Protein AF-A0AAD5SVZ1-F1 (afdb_monomer_lite)

pLDDT: mean 81.26, std 16.92, range [30.92, 97.12]

Structure (mmCIF, N/CA/C/O backbone):
data_AF-A0AAD5SVZ1-F1
#
_entry.id   AF-A0AAD5SVZ1-F1
#
loop_
_atom_site.group_PDB
_atom_site.id
_atom_site.type_symbol
_atom_site.label_atom_id
_atom_site.label_alt_id
_atom_site.label_comp_id
_atom_site.label_asym_id
_atom_site.label_entity_id
_atom_site.label_seq_id
_atom_site.pdbx_PDB_ins_code
_atom_site.Cartn_x
_atom_site.Cartn_y
_atom_site.Cartn_z
_atom_site.occupancy
_atom_site.B_iso_or_equiv
_atom_site.auth_seq_id
_atom_site.auth_comp_id
_atom_site.auth_asym_id
_atom_site.auth_atom_id
_atom_site.pdbx_PDB_model_num
ATOM 1 N N . MET A 1 1 ? 19.307 12.887 -27.306 1.00 48.47 1 MET A N 1
ATOM 2 C CA . MET A 1 1 ? 19.886 11.571 -27.662 1.00 48.47 1 MET A CA 1
ATOM 3 C C . MET A 1 1 ? 18.726 10.611 -27.862 1.00 48.47 1 MET A C 1
ATOM 5 O O . MET A 1 1 ? 17.846 10.603 -27.015 1.00 48.47 1 MET A O 1
ATOM 9 N N . SER A 1 2 ? 18.657 9.888 -28.981 1.00 47.78 2 SER A N 1
ATOM 10 C CA . SER A 1 2 ? 17.580 8.922 -29.248 1.00 47.78 2 SER A CA 1
ATOM 11 C C . SER A 1 2 ? 17.839 7.604 -28.516 1.00 47.78 2 SER A C 1
ATOM 13 O O . SER A 1 2 ? 18.966 7.110 -28.532 1.00 47.78 2 SER A O 1
ATOM 15 N N . ILE A 1 3 ? 16.802 7.032 -27.904 1.00 58.81 3 ILE A N 1
ATOM 16 C CA . ILE A 1 3 ? 16.859 5.731 -27.224 1.00 58.81 3 ILE A CA 1
ATOM 17 C C . ILE A 1 3 ? 17.228 4.644 -28.253 1.00 58.81 3 ILE A C 1
ATOM 19 O O . ILE A 1 3 ? 16.652 4.642 -29.346 1.00 58.81 3 ILE A O 1
ATOM 23 N N . PRO A 1 4 ? 18.180 3.737 -27.957 1.00 59.59 4 PRO A N 1
ATOM 24 C CA . PRO A 1 4 ? 18.575 2.688 -28.891 1.00 59.59 4 PRO A CA 1
ATOM 25 C C . PRO A 1 4 ? 17.395 1.783 -29.267 1.00 59.59 4 PRO A C 1
ATOM 27 O O . PRO A 1 4 ? 16.607 1.379 -28.409 1.00 59.59 4 PRO A O 1
ATOM 30 N N . ALA A 1 5 ? 17.299 1.416 -30.546 1.00 54.97 5 ALA A N 1
ATOM 31 C CA . ALA A 1 5 ? 16.347 0.404 -30.992 1.00 54.97 5 ALA A CA 1
ATOM 32 C C . ALA A 1 5 ? 16.615 -0.924 -30.257 1.00 54.97 5 ALA A C 1
ATOM 34 O O . ALA A 1 5 ? 17.750 -1.396 -30.223 1.00 54.97 5 ALA A O 1
ATOM 35 N N . GLY A 1 6 ? 15.576 -1.514 -29.656 1.00 62.59 6 GLY A N 1
ATOM 36 C CA . GLY A 1 6 ? 15.693 -2.753 -28.877 1.00 62.59 6 GLY A CA 1
ATOM 37 C C . GLY A 1 6 ? 16.046 -2.571 -27.395 1.00 62.59 6 GLY A C 1
ATOM 38 O O . GLY A 1 6 ? 16.405 -3.551 -26.746 1.00 62.59 6 GLY A O 1
ATOM 39 N N . TYR A 1 7 ? 15.943 -1.356 -26.841 1.00 68.25 7 TYR A N 1
ATOM 40 C CA . TYR A 1 7 ? 16.100 -1.134 -25.401 1.00 68.25 7 TYR A CA 1
ATOM 41 C C . TYR A 1 7 ? 15.064 -1.937 -24.596 1.00 68.25 7 TYR A C 1
ATOM 43 O O . TYR A 1 7 ? 13.854 -1.771 -24.765 1.00 68.25 7 TYR A O 1
ATOM 51 N N . ASP A 1 8 ? 15.548 -2.815 -23.716 1.00 75.50 8 ASP A N 1
ATOM 52 C CA . ASP A 1 8 ? 14.714 -3.602 -22.808 1.00 75.50 8 ASP A CA 1
ATOM 53 C C . ASP A 1 8 ? 14.395 -2.764 -21.564 1.00 75.50 8 ASP A C 1
ATOM 55 O O . ASP A 1 8 ? 15.166 -2.693 -20.599 1.00 75.50 8 ASP A O 1
ATOM 59 N N . TRP A 1 9 ? 13.253 -2.085 -21.616 1.00 74.25 9 TRP A N 1
ATOM 60 C CA . TRP A 1 9 ? 12.729 -1.285 -20.519 1.00 74.25 9 TRP A CA 1
ATOM 61 C C . TRP A 1 9 ? 12.495 -2.132 -19.275 1.00 74.25 9 TRP A C 1
ATOM 63 O O . TRP A 1 9 ? 12.822 -1.695 -18.178 1.00 74.25 9 TRP A O 1
ATOM 73 N N . ALA A 1 10 ? 11.981 -3.352 -19.425 1.00 74.00 10 AL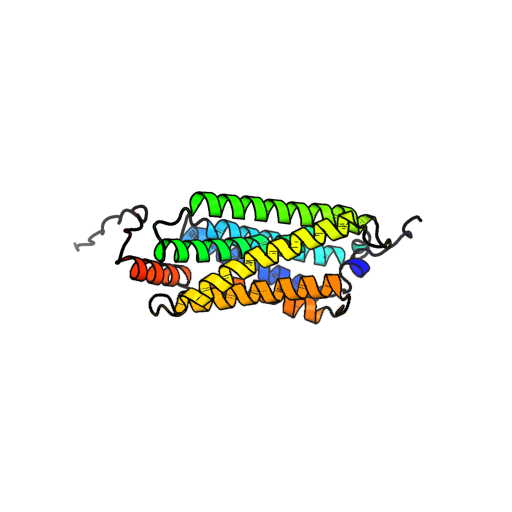A A N 1
ATOM 74 C CA . ALA A 1 10 ? 11.670 -4.217 -18.293 1.00 74.00 10 ALA A CA 1
ATOM 75 C C . ALA A 1 10 ? 12.930 -4.560 -17.488 1.00 74.00 10 ALA A C 1
ATOM 77 O O . ALA A 1 10 ? 12.927 -4.434 -16.263 1.00 74.00 10 ALA A O 1
ATOM 78 N N 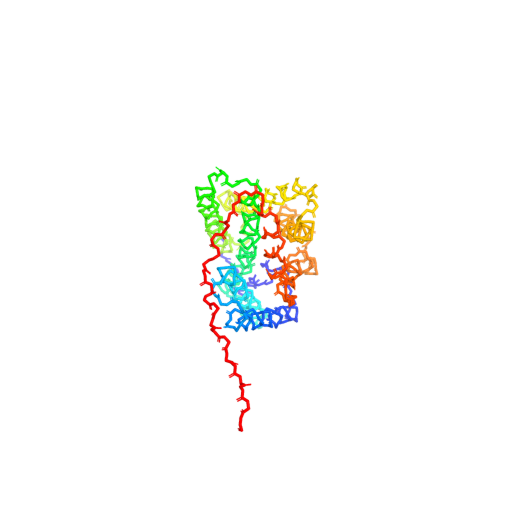. ARG A 1 11 ? 14.033 -4.925 -18.153 1.00 73.81 11 ARG A N 1
ATOM 79 C CA . ARG A 1 11 ? 15.301 -5.220 -17.459 1.00 73.81 11 ARG A CA 1
ATOM 80 C C . ARG A 1 11 ? 15.875 -4.007 -16.741 1.00 73.81 11 ARG A C 1
ATOM 82 O O . ARG A 1 11 ? 16.342 -4.152 -15.616 1.00 73.81 11 ARG A O 1
ATOM 89 N N . ASN A 1 12 ? 15.815 -2.830 -17.358 1.00 72.19 12 ASN A N 1
ATOM 90 C CA . ASN A 1 12 ? 16.358 -1.608 -16.764 1.00 72.19 12 ASN A CA 1
ATOM 91 C C . ASN A 1 12 ? 15.490 -1.067 -15.621 1.00 72.19 12 ASN A C 1
ATOM 93 O O . ASN A 1 12 ? 16.012 -0.637 -14.598 1.00 72.19 12 ASN A O 1
ATOM 97 N N . VAL A 1 13 ? 14.166 -1.116 -15.772 1.00 70.00 13 VAL A N 1
ATOM 98 C CA . VAL A 1 13 ? 13.211 -0.590 -14.788 1.00 70.00 13 VAL A CA 1
ATOM 99 C C . VAL A 1 13 ? 13.057 -1.527 -13.598 1.00 70.00 13 VAL A C 1
ATOM 101 O O . VAL A 1 13 ? 13.049 -1.081 -12.450 1.00 70.00 13 VAL A O 1
ATOM 104 N N . PHE A 1 14 ? 12.925 -2.831 -13.844 1.00 70.00 14 PHE A N 1
ATOM 105 C CA . PHE A 1 14 ? 12.785 -3.783 -12.750 1.00 70.00 14 PHE A CA 1
ATOM 106 C C . PHE A 1 14 ? 14.132 -4.080 -12.097 1.00 70.00 14 PHE A C 1
ATOM 108 O O . PHE A 1 14 ? 14.170 -4.245 -10.881 1.00 70.00 14 PHE A O 1
ATOM 115 N N . GLY A 1 15 ? 15.221 -4.113 -12.869 1.00 59.88 15 GLY A N 1
ATOM 116 C CA . GLY A 1 15 ? 16.555 -4.495 -12.398 1.00 59.88 15 GLY A CA 1
ATOM 117 C C . GLY A 1 15 ? 16.733 -6.006 -12.213 1.00 59.88 15 GLY A C 1
ATOM 118 O O . GLY A 1 15 ? 17.808 -6.450 -11.826 1.00 59.88 15 GLY A O 1
ATOM 119 N N . PHE A 1 16 ? 15.691 -6.803 -12.475 1.00 68.88 16 PHE A N 1
ATOM 120 C CA . PHE A 1 16 ? 15.679 -8.249 -12.272 1.00 68.88 16 PHE A CA 1
ATOM 121 C C . PHE A 1 16 ? 14.602 -8.955 -13.110 1.00 68.88 16 PHE A C 1
ATOM 123 O O . PHE A 1 16 ? 13.628 -8.332 -13.538 1.00 68.88 16 PHE A O 1
ATOM 130 N N . SER A 1 17 ? 14.793 -10.255 -13.370 1.00 69.25 17 SER A N 1
ATOM 131 C CA . SER A 1 17 ? 14.104 -10.990 -14.445 1.00 69.25 17 SER A CA 1
ATOM 132 C C . SER A 1 17 ? 13.356 -12.259 -14.008 1.00 69.25 17 SER A C 1
ATOM 134 O O . SER A 1 17 ? 13.006 -13.072 -14.865 1.00 69.25 17 SER A O 1
ATOM 136 N N . SER A 1 18 ? 13.045 -12.452 -12.716 1.00 79.56 18 SER A N 1
ATOM 137 C CA . SER A 1 18 ? 12.317 -13.655 -12.286 1.00 79.56 18 SER A CA 1
ATOM 138 C C . SER A 1 18 ? 10.846 -13.630 -12.702 1.00 79.56 18 SER A C 1
ATOM 140 O O . SER A 1 18 ? 9.941 -13.127 -12.017 1.00 79.56 18 SER A O 1
ATOM 142 N N . LEU A 1 19 ? 10.607 -14.265 -13.846 1.00 86.31 19 LEU A N 1
ATOM 143 C CA . LEU A 1 19 ? 9.293 -14.697 -14.294 1.00 86.31 19 LEU A CA 1
ATOM 144 C C . LEU A 1 19 ? 8.621 -15.646 -13.274 1.00 86.31 19 LEU A C 1
ATOM 146 O O . LEU A 1 19 ? 7.453 -15.401 -12.960 1.00 86.31 19 LEU A O 1
ATOM 150 N N . PRO A 1 20 ? 9.312 -16.652 -12.682 1.00 88.88 20 PRO A N 1
ATOM 151 C CA . PRO A 1 20 ? 8.699 -17.540 -11.692 1.00 88.88 20 PRO A CA 1
ATOM 152 C C . PRO A 1 20 ? 8.137 -16.807 -10.472 1.00 88.88 20 PRO A C 1
ATOM 154 O O . PRO A 1 20 ? 7.006 -17.070 -10.073 1.00 88.88 20 PRO A O 1
ATOM 157 N N . LEU A 1 21 ? 8.883 -15.853 -9.901 1.00 87.38 21 LEU A N 1
ATOM 158 C CA . LEU A 1 21 ? 8.406 -15.102 -8.736 1.00 87.38 21 LEU A CA 1
ATOM 159 C C . LEU A 1 21 ? 7.181 -14.252 -9.089 1.00 87.38 21 LEU A C 1
ATOM 161 O O . LEU A 1 21 ? 6.201 -14.250 -8.347 1.00 87.38 21 LEU A O 1
ATOM 165 N N . SER A 1 22 ? 7.189 -13.603 -10.257 1.00 88.81 22 SER A N 1
ATOM 166 C CA . SER A 1 22 ? 6.038 -12.825 -10.734 1.00 88.81 22 SER A CA 1
ATOM 167 C C . SER A 1 22 ? 4.782 -13.703 -10.864 1.00 88.81 22 SER A C 1
ATOM 169 O O . SER A 1 22 ? 3.706 -13.307 -10.422 1.00 88.81 22 SER A O 1
ATOM 171 N N . ALA A 1 23 ? 4.923 -14.924 -11.392 1.00 90.62 23 ALA A N 1
ATOM 172 C CA . ALA A 1 23 ? 3.823 -15.881 -11.506 1.00 90.62 23 ALA A CA 1
ATOM 173 C C . ALA A 1 23 ? 3.313 -16.368 -10.137 1.00 90.62 23 ALA A C 1
ATOM 175 O O . ALA A 1 23 ? 2.104 -16.391 -9.910 1.00 90.62 23 ALA A O 1
ATOM 176 N N . VAL A 1 24 ? 4.214 -16.702 -9.205 1.00 93.06 24 VAL A N 1
ATOM 177 C CA . VAL A 1 24 ? 3.843 -17.129 -7.843 1.00 93.06 24 VAL A CA 1
ATOM 178 C C . VAL A 1 24 ? 3.014 -16.054 -7.145 1.00 93.06 24 VAL A C 1
ATOM 180 O O . VAL A 1 24 ? 1.939 -16.348 -6.622 1.00 93.06 24 VAL A O 1
ATOM 183 N N . PHE A 1 25 ? 3.461 -14.798 -7.174 1.00 93.19 25 PHE A N 1
ATOM 184 C CA . PHE A 1 25 ? 2.724 -13.715 -6.526 1.00 93.19 25 PHE A CA 1
ATOM 185 C C . PHE A 1 25 ? 1.414 -13.364 -7.244 1.00 93.19 25 PHE A C 1
ATOM 187 O O . PHE A 1 25 ? 0.459 -12.988 -6.568 1.00 93.19 25 PHE A O 1
ATOM 194 N N . ALA A 1 26 ? 1.310 -13.562 -8.564 1.00 94.88 26 ALA A N 1
ATOM 195 C CA . ALA A 1 26 ? 0.032 -13.456 -9.274 1.00 94.88 26 ALA A CA 1
ATOM 196 C C . ALA A 1 26 ? -0.979 -14.509 -8.786 1.00 94.88 26 ALA A C 1
ATOM 198 O O . ALA A 1 26 ? -2.118 -14.167 -8.468 1.00 94.88 26 ALA A O 1
ATOM 199 N N . VAL A 1 27 ? -0.556 -15.774 -8.670 1.00 95.88 27 VAL A N 1
ATOM 200 C CA . VAL A 1 27 ? -1.407 -16.863 -8.161 1.00 95.88 27 VAL A CA 1
ATOM 201 C C . VAL A 1 27 ? -1.829 -16.589 -6.721 1.00 95.88 27 VAL A C 1
ATOM 203 O O . VAL A 1 27 ? -3.011 -16.696 -6.403 1.00 95.88 27 VAL A O 1
ATOM 206 N N . LEU A 1 28 ? -0.898 -16.166 -5.861 1.00 95.31 28 LEU A N 1
ATOM 207 C CA . LEU A 1 28 ? -1.234 -15.778 -4.492 1.00 95.31 28 LEU A CA 1
ATOM 208 C C . LEU A 1 28 ? -2.259 -14.636 -4.484 1.00 95.31 28 LEU A C 1
ATOM 210 O O . LEU A 1 28 ? -3.284 -14.759 -3.823 1.00 95.31 28 LEU A O 1
ATOM 214 N N . SER A 1 29 ? -2.056 -13.560 -5.251 1.00 96.12 29 SER A N 1
ATOM 215 C CA . SER A 1 29 ? -3.029 -12.460 -5.332 1.00 96.12 29 SER A CA 1
ATOM 216 C C . SER A 1 29 ? -4.415 -12.927 -5.776 1.00 96.12 29 SER A C 1
ATOM 218 O O . SER A 1 29 ? -5.406 -12.460 -5.219 1.00 96.12 29 SER A O 1
ATOM 220 N N . ALA A 1 30 ? -4.499 -13.866 -6.723 1.00 96.31 30 ALA A N 1
ATOM 221 C CA . ALA A 1 30 ? -5.767 -14.452 -7.146 1.00 96.31 30 ALA A CA 1
ATOM 222 C C . ALA A 1 30 ? -6.443 -15.250 -6.019 1.00 96.31 30 ALA A C 1
ATOM 224 O O . ALA A 1 30 ? -7.636 -15.070 -5.787 1.00 96.31 30 ALA A O 1
ATOM 225 N N . LEU A 1 31 ? -5.692 -16.078 -5.283 1.00 95.38 31 LEU A N 1
ATOM 226 C CA . LEU A 1 31 ? -6.223 -16.846 -4.150 1.00 95.38 31 LEU A CA 1
ATOM 227 C C . LEU A 1 31 ? -6.773 -15.929 -3.050 1.00 95.38 31 LEU A C 1
ATOM 229 O O . LEU A 1 31 ? -7.900 -16.124 -2.599 1.00 95.38 31 LEU A O 1
ATOM 233 N N . PHE A 1 32 ? -6.017 -14.893 -2.674 1.00 94.44 32 PHE A N 1
ATOM 234 C CA . PHE A 1 32 ? -6.482 -13.881 -1.723 1.00 94.44 32 PHE A CA 1
ATOM 235 C C . PHE A 1 32 ? -7.739 -13.169 -2.235 1.00 94.44 32 PHE A C 1
ATOM 237 O O . PHE A 1 32 ? -8.696 -13.006 -1.485 1.00 94.44 32 PHE A O 1
ATOM 244 N N . LEU A 1 33 ? -7.767 -12.765 -3.509 1.00 95.06 33 LEU A N 1
ATOM 245 C CA . LEU A 1 33 ? -8.919 -12.084 -4.099 1.00 95.06 33 LEU A CA 1
ATOM 246 C C . LEU A 1 33 ? -10.183 -12.955 -4.062 1.00 95.06 33 LEU A C 1
ATOM 248 O O . LEU A 1 33 ? -11.244 -12.457 -3.695 1.00 95.06 33 LEU A O 1
ATOM 252 N N . VAL A 1 34 ? -10.074 -14.242 -4.401 1.00 93.81 34 VAL A N 1
ATOM 253 C CA . VAL A 1 34 ? -11.201 -15.187 -4.353 1.00 93.81 34 VAL A CA 1
ATOM 254 C C . VAL A 1 34 ? -11.724 -15.352 -2.927 1.00 93.81 34 VAL A C 1
ATOM 256 O O . VAL A 1 34 ? -12.934 -15.273 -2.721 1.00 93.81 34 VAL A O 1
ATOM 259 N N . ASP A 1 35 ? -10.840 -15.526 -1.942 1.00 90.38 35 ASP A N 1
ATOM 260 C CA . ASP A 1 35 ? -11.249 -15.665 -0.540 1.00 90.38 35 ASP A CA 1
ATOM 261 C C . ASP A 1 35 ? -11.941 -14.397 -0.012 1.00 90.38 35 ASP A C 1
ATOM 263 O O . ASP A 1 35 ? -13.004 -14.460 0.607 1.00 90.38 35 ASP A O 1
ATOM 267 N N . ILE A 1 36 ? -11.400 -13.220 -0.332 1.00 90.25 36 ILE A N 1
ATOM 268 C CA . ILE A 1 36 ? -11.989 -11.931 0.048 1.00 90.25 36 ILE A CA 1
ATOM 269 C C . ILE A 1 36 ? -13.362 -11.753 -0.598 1.00 90.25 36 ILE A C 1
ATOM 271 O O . ILE A 1 36 ? -14.299 -11.328 0.078 1.00 90.25 36 ILE A O 1
ATOM 275 N N . LEU A 1 37 ? -13.504 -12.090 -1.884 1.00 90.44 37 LEU A N 1
ATOM 276 C CA . LEU A 1 37 ? -14.788 -12.044 -2.580 1.00 90.44 37 LEU A CA 1
ATOM 277 C C . LEU A 1 37 ? -15.798 -12.978 -1.912 1.00 90.44 37 LEU A C 1
ATOM 279 O O . LEU A 1 37 ? -16.893 -12.531 -1.568 1.00 90.44 37 LEU A O 1
ATOM 283 N N . TYR A 1 38 ? -15.413 -14.226 -1.643 1.00 87.75 38 TYR A N 1
ATOM 284 C CA . TYR A 1 38 ? -16.244 -15.197 -0.933 1.00 87.75 38 TYR A CA 1
ATOM 285 C C . TYR A 1 38 ? -16.694 -14.666 0.440 1.00 87.75 38 TYR A C 1
ATOM 287 O O . TYR A 1 38 ? -17.892 -14.632 0.738 1.00 87.75 38 TYR A O 1
ATOM 295 N N . ASN A 1 39 ? -15.758 -14.166 1.251 1.00 82.50 39 ASN A N 1
ATOM 296 C CA . ASN A 1 39 ? -16.043 -13.611 2.575 1.00 82.50 39 ASN A CA 1
ATOM 297 C C . ASN A 1 39 ? -16.932 -12.354 2.507 1.00 82.50 39 ASN A C 1
ATOM 299 O O . ASN A 1 39 ? -17.834 -12.195 3.335 1.00 82.50 39 ASN A O 1
ATOM 303 N N . SER A 1 40 ? -16.726 -11.492 1.506 1.00 83.56 40 SER A N 1
ATOM 304 C CA . SER A 1 40 ? -17.515 -10.271 1.299 1.00 83.56 40 SER A CA 1
ATOM 305 C C . SER A 1 40 ? -18.957 -10.546 0.862 1.00 83.56 40 SER A C 1
ATOM 307 O O . SER A 1 40 ? -19.858 -9.803 1.245 1.00 83.56 40 SER A O 1
ATOM 309 N N . LEU A 1 41 ? -19.184 -11.610 0.084 1.00 82.75 41 LEU A N 1
ATOM 310 C CA . LEU A 1 41 ? -20.498 -11.953 -0.461 1.00 82.75 41 LEU A CA 1
ATOM 311 C C . LEU A 1 41 ? -21.338 -12.760 0.530 1.00 82.75 41 LEU A C 1
ATOM 313 O O . LEU A 1 41 ? -22.539 -12.531 0.635 1.00 82.75 41 LEU A O 1
ATOM 317 N N . ILE A 1 42 ? -20.714 -13.697 1.248 1.00 76.25 42 ILE A N 1
ATOM 318 C CA . ILE A 1 42 ? -21.444 -14.705 2.029 1.00 76.25 42 ILE A CA 1
ATOM 319 C C . ILE A 1 42 ? -21.443 -14.392 3.525 1.00 76.25 42 ILE A C 1
ATOM 321 O O . ILE A 1 42 ? -22.462 -14.583 4.182 1.00 76.25 42 ILE A O 1
ATOM 325 N N . ARG A 1 43 ? -20.319 -13.932 4.094 1.00 68.56 43 ARG A N 1
ATOM 326 C CA . ARG A 1 43 ? -20.160 -13.876 5.558 1.00 68.56 43 ARG A CA 1
ATOM 327 C C . ARG A 1 43 ? -20.462 -12.513 6.163 1.00 68.56 43 ARG A C 1
ATOM 329 O O . ARG A 1 43 ? -21.124 -12.446 7.191 1.00 68.56 43 ARG A O 1
ATOM 336 N N . VAL A 1 44 ? -19.954 -11.431 5.571 1.00 67.19 44 VAL A N 1
ATOM 337 C CA . VAL A 1 44 ? -20.106 -10.080 6.143 1.00 67.19 44 VAL A CA 1
ATOM 338 C C . VAL A 1 44 ? -20.375 -9.056 5.033 1.00 67.19 44 VAL A C 1
ATOM 340 O O . VAL A 1 44 ? -19.502 -8.239 4.713 1.00 67.19 44 VAL A O 1
ATOM 343 N N . PRO A 1 45 ? -21.573 -9.088 4.421 1.00 58.31 45 PRO A N 1
ATOM 344 C CA . PRO A 1 45 ? -21.909 -8.172 3.343 1.00 58.31 45 PRO A CA 1
ATOM 345 C C . PRO A 1 45 ? -21.877 -6.711 3.820 1.00 58.31 45 PRO A C 1
ATOM 347 O O . PRO A 1 45 ? -22.286 -6.391 4.935 1.00 58.31 45 PRO A O 1
ATOM 350 N N . LYS A 1 46 ? -21.427 -5.812 2.931 1.00 60.16 46 LYS A N 1
ATOM 351 C CA . LYS A 1 46 ? -21.486 -4.334 3.045 1.00 60.16 46 LYS A CA 1
ATOM 352 C C . LYS A 1 46 ? -20.428 -3.622 3.902 1.00 60.16 46 LYS A C 1
ATOM 354 O O . LYS A 1 46 ? -20.615 -2.446 4.219 1.00 60.16 46 LYS A O 1
ATOM 359 N N . ARG A 1 47 ? -19.288 -4.237 4.237 1.00 71.19 47 ARG A N 1
ATOM 360 C CA . ARG A 1 47 ? -18.193 -3.471 4.872 1.00 71.19 47 ARG A CA 1
ATOM 361 C C . ARG A 1 47 ? -17.299 -2.771 3.842 1.00 71.19 47 ARG A C 1
ATOM 363 O O . ARG A 1 47 ? -16.743 -3.447 2.980 1.00 71.19 47 ARG A O 1
ATOM 370 N N . PRO A 1 48 ? -17.065 -1.448 3.970 1.00 80.31 48 PRO A N 1
ATOM 371 C CA . PRO A 1 48 ? -16.243 -0.691 3.021 1.00 80.31 48 PRO A CA 1
ATOM 372 C C . PRO A 1 48 ? -14.776 -1.145 3.000 1.00 80.31 48 PRO A C 1
ATOM 374 O O . PRO A 1 48 ? -14.092 -0.938 2.003 1.00 80.31 48 PRO A O 1
ATOM 377 N N . ILE A 1 49 ? -14.304 -1.803 4.065 1.00 85.56 49 ILE A N 1
ATOM 378 C CA . ILE A 1 49 ? -12.955 -2.377 4.142 1.00 85.56 49 ILE A CA 1
ATOM 379 C C . ILE A 1 49 ? -12.742 -3.431 3.044 1.00 85.56 49 ILE A C 1
ATOM 381 O O . ILE A 1 49 ? -11.687 -3.438 2.412 1.00 85.56 49 ILE A O 1
ATOM 385 N N . TYR A 1 50 ? -13.749 -4.260 2.740 1.00 87.31 50 TYR A N 1
ATOM 386 C CA . TYR A 1 50 ? -13.629 -5.267 1.682 1.00 87.31 50 TYR A CA 1
ATOM 387 C C . TYR A 1 50 ? -13.432 -4.647 0.301 1.00 87.31 50 TYR A C 1
ATOM 389 O O . TYR A 1 50 ? -12.682 -5.201 -0.492 1.00 87.31 50 TYR A O 1
ATOM 397 N N . ASN A 1 51 ? -14.002 -3.470 0.023 1.00 91.06 51 ASN A N 1
ATOM 398 C CA . ASN A 1 51 ? -13.787 -2.791 -1.259 1.00 91.06 51 ASN A CA 1
ATOM 399 C C . ASN A 1 51 ? -12.307 -2.436 -1.462 1.00 91.06 51 ASN A C 1
ATOM 401 O O . ASN A 1 51 ? -11.774 -2.596 -2.558 1.00 91.06 51 ASN A O 1
ATOM 405 N N . TRP A 1 52 ? -11.623 -2.003 -0.399 1.00 93.88 52 TRP A N 1
ATOM 406 C CA . TRP A 1 52 ? -10.186 -1.738 -0.448 1.00 93.88 52 TRP A CA 1
ATOM 407 C C . TRP A 1 52 ? -9.370 -3.029 -0.566 1.00 93.88 52 TRP A C 1
ATOM 409 O O . TRP A 1 52 ? -8.445 -3.084 -1.369 1.00 93.88 52 TRP A O 1
ATOM 419 N N . LEU A 1 53 ? -9.728 -4.086 0.165 1.00 93.62 53 LEU A N 1
ATOM 420 C CA . LEU A 1 53 ? -9.048 -5.385 0.071 1.00 93.62 53 LEU A CA 1
ATOM 421 C C . LEU A 1 53 ? -9.196 -6.021 -1.326 1.00 93.62 53 LEU A C 1
ATOM 423 O O . LEU A 1 53 ? -8.222 -6.525 -1.883 1.00 93.62 53 LEU A O 1
ATOM 427 N N . ILE A 1 54 ? -10.384 -5.927 -1.932 1.00 94.50 54 ILE A N 1
ATOM 428 C CA . ILE A 1 54 ? -10.637 -6.318 -3.327 1.00 94.50 54 ILE A CA 1
ATOM 429 C C . ILE A 1 54 ? -9.792 -5.456 -4.266 1.00 94.50 54 ILE A C 1
ATOM 431 O O . ILE A 1 54 ? -9.123 -5.986 -5.151 1.00 94.50 54 ILE A O 1
ATOM 435 N N . GLY A 1 55 ? -9.768 -4.137 -4.046 1.00 95.25 55 GLY A N 1
ATOM 436 C CA . GLY A 1 55 ? -8.927 -3.213 -4.804 1.00 95.25 55 GLY A CA 1
ATOM 437 C C . GLY A 1 55 ? -7.446 -3.598 -4.765 1.00 95.25 55 GLY A C 1
ATOM 438 O O . GLY A 1 55 ? -6.799 -3.628 -5.809 1.00 95.25 55 GLY A O 1
ATOM 439 N N . TRP A 1 56 ? -6.919 -3.965 -3.592 1.00 96.50 56 TRP A N 1
ATOM 440 C CA . TRP A 1 56 ? -5.558 -4.496 -3.459 1.00 96.50 56 TRP A CA 1
ATOM 441 C C . TRP A 1 56 ? -5.369 -5.760 -4.302 1.00 96.50 56 TRP A C 1
ATOM 443 O O . TRP A 1 56 ? -4.429 -5.828 -5.094 1.00 96.50 56 TRP A O 1
ATOM 453 N N . GLY A 1 57 ? -6.282 -6.731 -4.175 1.00 96.31 57 GLY A N 1
ATOM 454 C CA . GLY A 1 57 ? -6.206 -8.006 -4.889 1.00 96.31 57 GLY A CA 1
ATOM 455 C C . GLY A 1 57 ? -6.189 -7.826 -6.407 1.00 96.31 57 GLY A C 1
ATOM 456 O O . GLY A 1 57 ? -5.337 -8.401 -7.083 1.00 96.31 57 GLY A O 1
ATOM 457 N N . VAL A 1 58 ? -7.062 -6.965 -6.938 1.00 97.00 58 VAL A N 1
ATOM 458 C CA . VAL A 1 58 ? -7.125 -6.647 -8.373 1.00 97.00 58 VAL A CA 1
ATOM 459 C C . VAL A 1 58 ? -5.849 -5.950 -8.843 1.00 97.00 58 VAL A C 1
ATOM 461 O O . VAL A 1 58 ? -5.239 -6.393 -9.814 1.00 97.00 58 VAL A O 1
ATOM 464 N N . LEU A 1 59 ? -5.409 -4.889 -8.156 1.00 96.88 59 LEU A N 1
ATOM 465 C CA . LEU A 1 59 ? -4.213 -4.136 -8.552 1.00 96.88 59 LEU A CA 1
ATOM 466 C C . LEU A 1 59 ? -2.955 -5.011 -8.528 1.00 96.88 59 LEU A C 1
ATOM 468 O O . LEU A 1 59 ? -2.119 -4.911 -9.425 1.00 96.88 59 LEU A O 1
ATOM 472 N N . ARG A 1 60 ? -2.822 -5.888 -7.525 1.00 95.31 60 ARG A N 1
ATOM 473 C CA . ARG A 1 60 ? -1.684 -6.806 -7.403 1.00 95.31 60 ARG A CA 1
ATOM 474 C C . ARG A 1 60 ? -1.717 -7.905 -8.447 1.00 95.31 60 ARG A C 1
ATOM 476 O O . ARG A 1 60 ? -0.692 -8.134 -9.084 1.00 95.31 60 ARG A O 1
ATOM 483 N N . LEU A 1 61 ? -2.874 -8.527 -8.669 1.00 96.94 61 LEU A N 1
ATOM 484 C CA . LEU A 1 61 ? -3.034 -9.536 -9.711 1.00 96.94 61 LEU A CA 1
ATOM 485 C C . LEU A 1 61 ? -2.665 -8.958 -11.081 1.00 96.94 61 LEU A C 1
ATOM 487 O O . LEU A 1 61 ? -1.807 -9.511 -11.764 1.00 96.94 61 LEU A O 1
ATOM 491 N N . VAL A 1 62 ? -3.241 -7.808 -11.443 1.00 97.12 62 VAL A N 1
ATOM 492 C CA . VAL A 1 62 ? -2.933 -7.125 -12.707 1.00 97.12 62 VAL A CA 1
ATOM 493 C C . VAL A 1 62 ? -1.453 -6.751 -12.772 1.00 97.12 62 VAL A C 1
ATOM 495 O O . VAL A 1 62 ? -0.795 -7.059 -13.761 1.00 97.12 62 VAL A O 1
ATOM 498 N N . GLY A 1 63 ? -0.893 -6.157 -11.715 1.00 94.88 63 GLY A N 1
ATOM 499 C CA . GLY A 1 63 ? 0.517 -5.773 -11.671 1.00 94.88 63 GLY A CA 1
ATOM 500 C C . GLY A 1 63 ? 1.477 -6.950 -11.875 1.00 94.88 63 GLY A C 1
ATOM 501 O O . GLY A 1 63 ? 2.415 -6.839 -12.661 1.00 94.88 63 GLY A O 1
ATOM 502 N N . PHE A 1 64 ? 1.243 -8.091 -11.221 1.00 94.81 64 PHE A N 1
ATOM 503 C CA . PHE A 1 64 ? 2.095 -9.275 -11.371 1.00 94.81 64 PHE A CA 1
ATOM 504 C C . PHE A 1 64 ? 1.900 -9.996 -12.706 1.00 94.81 64 PHE A C 1
ATOM 506 O O . PHE A 1 64 ? 2.883 -10.466 -13.279 1.00 94.81 64 PHE A O 1
ATOM 513 N N . VAL A 1 65 ? 0.675 -10.036 -13.239 1.00 95.19 65 VAL A N 1
ATOM 514 C CA . VAL A 1 65 ? 0.408 -10.573 -14.582 1.00 95.19 65 VAL A CA 1
ATOM 515 C C . VAL A 1 65 ? 1.104 -9.722 -15.642 1.00 95.19 65 VAL A C 1
ATOM 517 O O . VAL A 1 65 ? 1.855 -10.257 -16.451 1.00 95.19 65 VAL A O 1
ATOM 520 N N . LEU A 1 66 ? 0.929 -8.397 -15.612 1.00 93.81 66 LEU A N 1
ATOM 521 C CA . LEU A 1 66 ? 1.585 -7.494 -16.561 1.00 93.81 66 LEU A CA 1
ATOM 522 C C . LEU A 1 66 ? 3.110 -7.571 -16.452 1.00 93.81 66 LEU A C 1
ATOM 524 O O . LEU A 1 66 ? 3.801 -7.582 -17.469 1.00 93.81 66 LEU A O 1
ATOM 528 N N . ARG A 1 67 ? 3.639 -7.708 -15.234 1.00 90.06 67 ARG A N 1
ATOM 529 C CA . ARG A 1 67 ? 5.065 -7.943 -15.007 1.00 90.06 67 ARG A CA 1
ATOM 530 C C . ARG A 1 67 ? 5.541 -9.244 -15.644 1.00 90.06 67 ARG A C 1
ATOM 532 O O . ARG A 1 67 ? 6.558 -9.228 -16.329 1.00 90.06 67 ARG A O 1
ATOM 539 N N . ALA A 1 68 ? 4.820 -10.348 -15.456 1.00 90.50 68 ALA A N 1
ATOM 540 C CA . ALA A 1 68 ? 5.155 -11.616 -16.097 1.00 90.50 68 ALA A CA 1
ATOM 541 C C . ALA A 1 68 ? 5.159 -11.479 -17.629 1.00 90.50 68 ALA A C 1
ATOM 543 O O . ALA A 1 68 ? 6.103 -11.921 -18.277 1.00 90.50 68 ALA A O 1
ATOM 544 N N . VAL A 1 69 ? 4.171 -10.777 -18.194 1.00 90.56 69 VAL A N 1
ATOM 545 C CA . VAL A 1 69 ? 4.094 -10.487 -19.635 1.00 90.56 69 VAL A CA 1
ATOM 546 C C . VAL A 1 69 ? 5.289 -9.649 -20.108 1.00 90.56 69 VAL A C 1
ATOM 548 O O . VAL A 1 69 ? 5.915 -9.997 -21.108 1.00 90.56 69 VAL A O 1
ATOM 551 N N . CYS A 1 70 ? 5.671 -8.593 -19.379 1.00 87.50 70 CYS A N 1
ATOM 552 C CA . CYS A 1 70 ? 6.847 -7.774 -19.709 1.00 87.50 70 CYS A CA 1
ATOM 553 C C . CYS A 1 70 ? 8.144 -8.591 -19.750 1.00 87.50 70 CYS A C 1
ATOM 555 O O . CYS A 1 70 ? 9.048 -8.270 -20.513 1.00 87.50 70 CYS A O 1
ATOM 557 N N . LEU A 1 71 ? 8.243 -9.632 -18.921 1.00 85.75 71 LEU A N 1
ATOM 558 C CA . LEU A 1 71 ? 9.419 -10.497 -18.836 1.00 85.75 71 LEU A CA 1
ATOM 559 C C . LEU A 1 71 ? 9.436 -11.606 -19.903 1.00 85.75 71 LEU A C 1
ATOM 561 O O . LEU A 1 71 ? 10.406 -12.360 -19.976 1.00 85.75 71 LEU A O 1
ATOM 565 N N . THR A 1 72 ? 8.399 -11.715 -20.742 1.00 85.69 72 THR A N 1
ATOM 566 C CA . THR A 1 72 ? 8.327 -12.710 -21.823 1.00 85.69 72 THR A CA 1
ATOM 567 C C . THR A 1 72 ? 8.666 -12.119 -23.193 1.00 85.69 72 THR A C 1
ATOM 569 O O . THR A 1 72 ? 8.035 -11.175 -23.669 1.00 85.69 72 THR A O 1
ATOM 572 N N . GLY A 1 73 ? 9.647 -12.724 -23.869 1.00 79.50 73 GLY A N 1
ATOM 573 C CA . GLY A 1 73 ? 10.018 -12.380 -25.243 1.00 79.50 73 GLY A CA 1
ATOM 574 C C . GLY A 1 73 ? 10.524 -10.942 -25.394 1.00 79.50 73 GLY A C 1
ATOM 575 O O . GLY A 1 73 ? 11.329 -10.469 -24.597 1.00 79.50 73 GLY A O 1
ATOM 576 N N . SER A 1 74 ? 10.060 -10.251 -26.437 1.00 80.50 74 SER A N 1
ATOM 577 C CA . SER A 1 74 ? 10.421 -8.860 -26.744 1.00 80.50 74 SER A CA 1
ATOM 578 C C . SER A 1 74 ? 9.482 -7.823 -26.116 1.00 80.50 74 SER A C 1
ATOM 580 O O . SER A 1 74 ? 9.691 -6.624 -26.304 1.00 80.50 74 SER A O 1
ATOM 582 N N . LEU A 1 75 ? 8.459 -8.240 -25.357 1.00 80.56 75 LEU A N 1
ATOM 583 C CA . LEU A 1 75 ? 7.445 -7.333 -24.798 1.00 80.56 75 LEU A CA 1
ATOM 584 C C . LEU A 1 75 ? 8.015 -6.361 -23.757 1.00 80.56 75 LEU A C 1
ATOM 586 O O . LEU A 1 75 ? 7.464 -5.277 -23.573 1.00 80.56 75 LEU A O 1
ATOM 590 N N . GLY A 1 76 ? 9.161 -6.690 -23.156 1.00 75.50 76 GLY A N 1
ATOM 591 C CA . GLY A 1 76 ? 9.922 -5.790 -22.287 1.00 75.50 76 GLY A CA 1
ATOM 592 C C . GLY A 1 76 ? 10.462 -4.540 -22.990 1.00 75.50 76 GLY A C 1
ATOM 593 O O . GLY A 1 76 ? 10.867 -3.601 -22.315 1.00 75.50 76 GLY A O 1
ATOM 594 N N . SER A 1 77 ? 10.423 -4.481 -24.327 1.00 81.69 77 SER A N 1
ATOM 595 C CA . SER A 1 77 ? 10.763 -3.279 -25.106 1.00 81.69 77 SER A CA 1
ATOM 596 C C . SER A 1 77 ? 9.616 -2.262 -25.227 1.00 81.69 77 SER A C 1
ATOM 598 O O . SER A 1 77 ? 9.835 -1.137 -25.673 1.00 81.69 77 SER A O 1
ATOM 600 N N . ASN A 1 78 ? 8.395 -2.615 -24.806 1.00 85.12 78 ASN A N 1
ATOM 601 C CA . ASN A 1 78 ? 7.258 -1.699 -24.806 1.00 85.12 78 ASN A CA 1
ATOM 602 C C . ASN A 1 78 ? 7.270 -0.832 -23.534 1.00 85.12 78 ASN A C 1
ATOM 604 O O . ASN A 1 78 ? 6.870 -1.280 -22.456 1.00 85.12 78 ASN A O 1
ATOM 608 N N . SER A 1 79 ? 7.697 0.426 -23.669 1.00 83.00 79 SER A N 1
ATOM 609 C CA . SER A 1 79 ? 7.785 1.375 -22.553 1.00 83.00 79 SER A CA 1
ATOM 610 C C . SER A 1 79 ? 6.437 1.611 -21.871 1.00 83.00 79 SER A C 1
ATOM 612 O O . SER A 1 79 ? 6.362 1.594 -20.645 1.00 83.00 79 SER A O 1
ATOM 614 N N . THR A 1 80 ? 5.348 1.751 -22.631 1.00 87.69 80 THR A N 1
ATOM 615 C CA . THR A 1 80 ? 3.998 1.945 -22.081 1.00 87.69 80 THR A CA 1
ATOM 616 C C . THR A 1 80 ? 3.567 0.766 -21.214 1.00 87.69 80 THR A C 1
ATOM 618 O O . THR A 1 80 ? 2.996 0.967 -20.139 1.00 87.69 80 THR A O 1
ATOM 621 N N . LEU A 1 81 ? 3.868 -0.465 -21.637 1.00 88.12 81 LEU A N 1
ATOM 622 C CA . LEU A 1 81 ? 3.551 -1.669 -20.870 1.00 88.12 81 LEU A CA 1
ATOM 623 C C . LEU A 1 81 ? 4.339 -1.716 -19.550 1.00 88.12 81 LEU A C 1
ATOM 625 O O . LEU A 1 81 ? 3.766 -2.011 -18.498 1.00 88.12 81 LEU A O 1
ATOM 629 N N . VAL A 1 82 ? 5.628 -1.368 -19.582 1.00 86.31 82 VAL A N 1
ATOM 630 C CA . VAL A 1 82 ? 6.492 -1.332 -18.390 1.00 86.31 82 VAL A CA 1
ATOM 631 C C . VAL A 1 82 ? 6.064 -0.230 -17.417 1.00 86.31 82 VAL A C 1
ATOM 633 O O . VAL A 1 82 ? 5.930 -0.494 -16.221 1.00 86.31 82 VAL A O 1
ATOM 636 N N . ILE A 1 83 ? 5.755 0.972 -17.916 1.00 88.94 83 ILE A N 1
ATOM 637 C CA . ILE A 1 83 ? 5.226 2.087 -17.111 1.00 88.94 83 ILE A CA 1
ATOM 638 C C . ILE A 1 83 ? 3.922 1.679 -16.432 1.00 88.94 83 ILE A C 1
ATOM 640 O O . ILE A 1 83 ? 3.773 1.829 -15.220 1.00 88.94 83 ILE A O 1
ATOM 644 N N . THR A 1 84 ? 2.993 1.109 -17.202 1.00 91.00 84 THR A N 1
ATOM 645 C CA . THR A 1 84 ? 1.694 0.654 -16.694 1.00 91.00 84 THR A CA 1
ATOM 646 C C . THR A 1 84 ? 1.881 -0.391 -15.598 1.00 91.00 84 THR A C 1
ATOM 648 O O . THR A 1 84 ? 1.316 -0.263 -14.511 1.00 91.00 84 THR A O 1
ATOM 651 N N . THR A 1 85 ? 2.739 -1.383 -15.841 1.00 92.00 85 THR A N 1
ATOM 652 C CA . THR A 1 85 ? 3.095 -2.410 -14.854 1.00 92.00 85 THR A CA 1
ATOM 653 C C . THR A 1 85 ? 3.603 -1.781 -13.560 1.00 92.00 85 THR A C 1
ATOM 655 O O . THR A 1 85 ? 3.137 -2.123 -12.471 1.00 92.00 85 THR A O 1
ATOM 658 N N . GLN A 1 86 ? 4.526 -0.824 -13.663 1.00 89.88 86 GLN A N 1
ATOM 659 C CA . GLN A 1 86 ? 5.112 -0.189 -12.494 1.00 89.88 86 GLN A CA 1
ATOM 660 C C . GLN A 1 86 ? 4.117 0.693 -11.737 1.00 89.88 86 GLN A C 1
ATOM 662 O O . GLN A 1 86 ? 4.164 0.730 -10.505 1.00 89.88 86 GLN A O 1
ATOM 667 N N . VAL A 1 87 ? 3.185 1.352 -12.431 1.00 92.50 87 VAL A N 1
ATOM 668 C CA . VAL A 1 87 ? 2.084 2.086 -11.795 1.00 92.50 87 VAL A CA 1
ATOM 669 C C . VAL A 1 87 ? 1.247 1.124 -10.961 1.00 92.50 87 VAL A C 1
ATOM 671 O O . VAL A 1 87 ? 1.124 1.351 -9.758 1.00 92.50 87 VAL A O 1
ATOM 674 N N . PHE A 1 88 ? 0.753 0.021 -11.541 1.00 94.62 88 PHE A N 1
ATOM 675 C CA . PHE A 1 88 ? -0.050 -0.974 -10.814 1.00 94.62 88 PHE A CA 1
ATOM 676 C C . PHE A 1 88 ? 0.688 -1.533 -9.592 1.00 94.62 88 PHE A C 1
ATOM 678 O O . PHE A 1 88 ? 0.119 -1.611 -8.502 1.00 94.62 88 PHE A O 1
ATOM 685 N N . LEU A 1 89 ? 1.977 -1.859 -9.733 1.00 91.12 89 LEU A N 1
ATOM 686 C CA . LEU A 1 89 ? 2.788 -2.353 -8.620 1.00 91.12 89 LEU A CA 1
ATOM 687 C C . LEU A 1 89 ? 3.028 -1.294 -7.530 1.00 91.12 89 LEU A C 1
ATOM 689 O O . LEU A 1 89 ? 3.081 -1.649 -6.346 1.00 91.12 89 LEU A O 1
ATOM 693 N N . SER A 1 90 ? 3.155 -0.019 -7.904 1.00 90.56 90 SER A N 1
ATOM 694 C CA . SER A 1 90 ? 3.422 1.084 -6.972 1.00 90.56 90 SER A CA 1
ATOM 695 C C . SER A 1 90 ? 2.165 1.524 -6.229 1.00 90.56 90 SER A C 1
ATOM 697 O O . SER A 1 90 ? 2.212 1.699 -5.018 1.00 90.56 90 SER A O 1
ATOM 699 N N . ILE A 1 91 ? 1.021 1.642 -6.906 1.00 93.44 91 ILE A N 1
ATOM 700 C CA . ILE A 1 91 ? -0.244 2.033 -6.260 1.00 93.44 91 ILE A CA 1
ATOM 701 C C . ILE A 1 91 ? -0.934 0.849 -5.569 1.00 93.44 91 ILE A C 1
ATOM 703 O O . ILE A 1 91 ? -1.811 1.048 -4.732 1.00 93.44 91 ILE A O 1
ATOM 707 N N . GLY A 1 92 ? -0.526 -0.384 -5.885 1.00 92.19 92 GLY A N 1
ATOM 708 C CA . GLY A 1 92 ? -1.167 -1.610 -5.416 1.00 92.19 92 GLY A CA 1
ATOM 709 C C . GLY A 1 92 ? -1.260 -1.758 -3.898 1.00 92.19 92 GLY A C 1
ATOM 710 O O . GLY A 1 92 ? -2.176 -2.420 -3.437 1.00 92.19 92 GLY A O 1
ATOM 711 N N . TYR A 1 93 ? -0.391 -1.112 -3.109 1.00 92.19 93 TYR A N 1
ATOM 712 C CA . TYR A 1 93 ? -0.431 -1.183 -1.638 1.00 92.19 93 TYR A CA 1
ATOM 713 C C . TYR A 1 93 ? -1.302 -0.106 -0.980 1.00 92.19 93 TYR A C 1
ATOM 715 O O . TYR A 1 93 ? -1.600 -0.199 0.211 1.00 92.19 93 TYR A O 1
ATOM 723 N N . ILE A 1 94 ? -1.706 0.924 -1.728 1.00 95.31 94 ILE A N 1
ATOM 724 C CA . ILE A 1 94 ? -2.501 2.045 -1.212 1.00 95.31 94 ILE A CA 1
ATOM 725 C C . ILE A 1 94 ? -3.818 1.577 -0.581 1.00 95.31 94 ILE A C 1
ATOM 727 O O . ILE A 1 94 ? -4.176 2.107 0.473 1.00 95.31 94 ILE A O 1
ATOM 731 N N . PRO A 1 95 ? -4.528 0.569 -1.125 1.00 96.19 95 PRO A N 1
ATOM 732 C CA . PRO A 1 95 ? -5.706 0.054 -0.448 1.00 96.19 95 PRO A CA 1
ATOM 733 C C . PRO A 1 95 ? -5.395 -0.549 0.933 1.00 96.19 95 PRO A C 1
ATOM 735 O O . PRO A 1 95 ? -6.178 -0.340 1.851 1.00 96.19 95 PRO A O 1
ATOM 738 N N . LEU A 1 96 ? -4.237 -1.192 1.146 1.00 95.69 96 LEU A N 1
ATOM 739 C CA . LEU A 1 96 ? -3.844 -1.674 2.486 1.00 95.69 96 LEU A CA 1
ATOM 740 C C . LEU A 1 96 ? -3.600 -0.524 3.453 1.00 95.69 96 LEU A C 1
ATOM 742 O O . LEU A 1 96 ? -4.032 -0.573 4.601 1.00 95.69 96 LEU A O 1
ATOM 746 N N . LEU A 1 97 ? -2.951 0.540 2.975 1.00 95.81 97 LEU A N 1
ATOM 747 C CA . LEU A 1 97 ? -2.772 1.758 3.756 1.00 95.81 97 LEU A CA 1
ATOM 748 C C . LEU A 1 97 ? -4.131 2.357 4.154 1.00 95.81 97 LEU A C 1
ATOM 750 O O . LEU A 1 97 ? -4.308 2.775 5.297 1.00 95.81 97 LEU A O 1
ATOM 754 N N . LYS A 1 98 ? -5.115 2.351 3.245 1.00 94.94 98 LYS A N 1
ATOM 755 C CA . LYS A 1 98 ? -6.486 2.787 3.546 1.00 94.94 98 LYS A CA 1
ATOM 756 C C . LYS A 1 98 ? -7.154 1.926 4.604 1.00 94.94 98 LYS A C 1
ATOM 758 O O . LYS A 1 98 ? -7.724 2.485 5.537 1.00 94.94 98 LYS A O 1
ATOM 763 N N . VAL A 1 99 ? -7.069 0.604 4.480 1.00 94.06 99 VAL A N 1
ATOM 764 C CA . VAL A 1 99 ? -7.623 -0.323 5.474 1.00 94.06 99 VAL A CA 1
ATOM 765 C C . VAL A 1 99 ? -6.988 -0.090 6.843 1.00 94.06 99 VAL A C 1
ATOM 767 O O . VAL A 1 99 ? -7.704 0.055 7.832 1.00 94.06 99 VAL A O 1
ATOM 770 N N . PHE A 1 100 ? -5.661 0.034 6.895 1.00 95.06 100 PHE A N 1
ATOM 771 C CA . PHE A 1 100 ? -4.930 0.320 8.124 1.00 95.06 100 PHE A CA 1
ATOM 772 C C . PHE A 1 100 ? -5.428 1.606 8.790 1.00 95.06 100 PHE A C 1
ATOM 774 O O . PHE A 1 100 ? -5.856 1.586 9.941 1.00 95.06 100 PHE A O 1
ATOM 781 N N . ILE A 1 101 ? -5.455 2.710 8.042 1.00 94.38 101 ILE A N 1
ATOM 782 C CA . ILE A 1 101 ? -5.926 4.011 8.528 1.00 94.38 101 ILE A CA 1
ATOM 783 C C . ILE A 1 101 ? -7.377 3.933 9.020 1.00 94.38 101 ILE A C 1
ATOM 785 O O . ILE A 1 101 ? -7.689 4.471 10.080 1.00 94.38 101 ILE A O 1
ATOM 789 N N . GLN A 1 102 ? -8.266 3.261 8.282 1.00 92.06 102 GLN A N 1
ATOM 790 C CA . GLN A 1 102 ? -9.667 3.096 8.679 1.00 92.06 102 GLN A CA 1
ATOM 791 C C . GLN A 1 102 ? -9.797 2.331 9.998 1.00 92.06 102 GLN A C 1
ATOM 793 O O . GLN A 1 102 ? -10.533 2.774 10.877 1.00 92.06 102 GLN A O 1
ATOM 798 N N . ASN A 1 103 ? -9.051 1.239 10.176 1.00 90.44 103 ASN A N 1
ATOM 799 C CA . ASN A 1 103 ? -9.054 0.489 11.432 1.00 90.44 103 ASN A CA 1
ATOM 800 C C . ASN A 1 103 ? -8.538 1.336 12.603 1.00 90.44 103 ASN A C 1
ATOM 802 O O . ASN A 1 103 ? -9.130 1.314 13.682 1.00 90.44 103 ASN A O 1
ATOM 806 N N . VAL A 1 104 ? -7.495 2.147 12.385 1.00 91.88 104 VAL A N 1
ATOM 807 C CA . VAL A 1 104 ? -7.010 3.085 13.408 1.00 91.88 104 VAL A CA 1
ATOM 808 C C . VAL A 1 104 ? -8.064 4.140 13.750 1.00 91.88 104 VAL A C 1
ATOM 810 O O . VAL A 1 104 ? -8.271 4.422 14.927 1.00 91.88 104 VAL A O 1
ATOM 813 N N . PHE A 1 105 ? -8.777 4.689 12.762 1.00 91.31 105 PHE A N 1
ATOM 814 C CA . PHE A 1 105 ? -9.870 5.632 13.019 1.00 91.31 105 PHE A CA 1
ATOM 815 C C . PHE A 1 105 ? -11.018 5.010 13.810 1.00 91.31 105 PHE A C 1
ATOM 817 O O . PHE A 1 105 ? -11.594 5.693 14.654 1.00 91.31 105 PHE A O 1
ATOM 824 N N . ILE A 1 106 ? -11.353 3.740 13.568 1.00 87.88 106 ILE A N 1
ATOM 825 C CA . ILE A 1 106 ? -12.395 3.047 14.334 1.00 87.88 106 ILE A CA 1
ATOM 826 C C . ILE A 1 106 ? -12.007 2.985 15.816 1.00 87.88 106 ILE A C 1
ATOM 828 O O . ILE A 1 106 ? -12.808 3.367 16.665 1.00 87.88 106 ILE A O 1
ATOM 832 N N . ILE A 1 107 ? -10.768 2.596 16.130 1.00 86.19 107 ILE A N 1
ATOM 833 C CA . ILE A 1 107 ? -10.278 2.577 17.518 1.00 86.19 107 ILE A CA 1
ATOM 834 C C . ILE A 1 107 ? -10.237 3.987 18.092 1.00 86.19 107 ILE A C 1
ATOM 836 O O . ILE A 1 107 ? -10.729 4.218 19.192 1.00 86.19 107 ILE A O 1
ATOM 840 N N . ALA A 1 108 ? -9.703 4.948 17.336 1.00 88.75 108 ALA A N 1
ATOM 841 C CA . ALA A 1 108 ? -9.611 6.325 17.791 1.00 88.75 108 ALA A CA 1
ATOM 842 C C . ALA A 1 108 ? -10.991 6.881 18.166 1.00 88.75 108 ALA A C 1
ATOM 844 O O . ALA A 1 108 ? -11.121 7.486 19.223 1.00 88.75 108 ALA A O 1
ATOM 845 N N . LYS A 1 109 ? -12.031 6.613 17.363 1.00 88.88 109 LYS A N 1
ATOM 846 C CA . LYS A 1 109 ? -13.419 7.015 17.647 1.00 88.88 109 LYS A CA 1
ATOM 847 C C . LYS A 1 109 ? -13.964 6.428 18.944 1.00 88.88 109 LYS A C 1
ATOM 849 O O . LYS A 1 109 ? -14.727 7.109 19.621 1.00 88.88 109 LYS A O 1
ATOM 854 N N . VAL A 1 110 ? -13.575 5.204 19.298 1.00 85.25 110 VAL A N 1
ATOM 855 C CA . VAL A 1 110 ? -13.951 4.605 20.587 1.00 85.25 110 VAL A CA 1
ATOM 856 C C . VAL A 1 110 ? -13.201 5.267 21.741 1.00 85.25 110 VAL A C 1
ATOM 858 O O . VAL A 1 110 ? -13.808 5.595 22.756 1.00 85.25 110 VAL A O 1
ATOM 861 N N . VAL A 1 111 ? -11.900 5.521 21.580 1.00 85.31 111 VAL A N 1
ATOM 862 C CA . VAL A 1 111 ? -11.057 6.106 22.636 1.00 85.31 111 VAL A CA 1
ATOM 863 C C . VAL A 1 111 ? -11.354 7.601 22.856 1.00 85.31 111 VAL A C 1
ATOM 865 O O . VAL A 1 111 ? -11.341 8.077 23.991 1.00 85.31 111 VAL A O 1
ATOM 868 N N . HIS A 1 112 ? -11.650 8.362 21.798 1.00 86.81 112 HIS A N 1
ATOM 869 C CA . HIS A 1 112 ? -11.917 9.805 21.861 1.00 86.81 112 HIS A CA 1
ATOM 870 C C . HIS A 1 112 ? -13.174 10.206 21.063 1.00 86.81 112 HIS A C 1
ATOM 872 O O . HIS A 1 112 ? -13.081 10.931 20.072 1.00 86.81 112 HIS A O 1
ATOM 878 N N . PRO A 1 113 ? -14.383 9.844 21.518 1.00 85.75 113 PRO A N 1
ATOM 879 C CA . PRO A 1 113 ? -15.618 10.002 20.740 1.00 85.75 113 PRO A CA 1
ATOM 880 C C . PRO A 1 113 ? -15.985 11.448 20.376 1.00 85.75 113 PRO A C 1
ATOM 882 O O . PRO A 1 113 ? -16.739 11.679 19.437 1.00 85.75 113 PRO A O 1
ATOM 885 N N . LYS A 1 114 ? -15.452 12.436 21.104 1.00 88.94 114 LYS A N 1
ATOM 886 C CA . LYS A 1 114 ? -15.734 13.865 20.887 1.00 88.94 114 LYS A CA 1
ATOM 887 C C . LYS A 1 114 ? -14.830 14.527 19.838 1.00 88.94 114 LYS A C 1
ATOM 889 O O . LYS A 1 114 ? -15.017 15.705 19.547 1.00 88.94 114 LYS A O 1
ATOM 894 N N . ALA A 1 115 ? -13.830 13.825 19.304 1.00 87.88 115 ALA A N 1
ATOM 895 C CA . ALA A 1 115 ? -12.905 14.418 18.344 1.00 87.88 115 ALA A CA 1
ATOM 896 C C . ALA A 1 115 ? -13.549 14.586 16.946 1.00 87.88 115 ALA A C 1
ATOM 898 O O . ALA A 1 115 ? -14.376 13.770 16.529 1.00 87.88 115 ALA A O 1
ATOM 899 N N . PRO A 1 116 ? -13.168 15.626 16.181 1.00 90.56 116 PRO A N 1
ATOM 900 C CA . PRO A 1 116 ? -13.757 15.914 14.875 1.00 90.56 116 PRO A CA 1
ATOM 901 C C . PRO A 1 116 ? -13.168 15.011 13.776 1.00 90.56 116 PRO A C 1
ATOM 903 O O . PRO A 1 116 ? -12.404 15.458 12.922 1.00 90.56 116 PRO A O 1
ATOM 906 N N . TYR A 1 117 ? -13.525 13.725 13.769 1.00 89.88 117 TYR A N 1
ATOM 907 C CA . TYR A 1 117 ? -12.969 12.757 12.812 1.00 89.88 117 TYR A CA 1
ATOM 908 C C . TYR A 1 117 ? -13.369 13.005 11.358 1.00 89.88 117 TYR A C 1
ATOM 910 O O . TYR A 1 117 ? -12.573 12.739 10.464 1.00 89.88 117 TYR A O 1
ATOM 918 N N . GLY A 1 118 ? -14.565 13.543 11.103 1.00 90.75 118 GLY A N 1
ATOM 919 C CA . GLY A 1 118 ? -15.060 13.768 9.739 1.00 90.75 118 GLY A CA 1
ATOM 920 C C . GLY A 1 118 ? -14.113 14.620 8.876 1.00 90.75 118 GLY A C 1
ATOM 921 O O . GLY A 1 118 ? -13.708 14.173 7.802 1.00 90.75 118 GLY A O 1
ATOM 922 N N . PRO A 1 119 ? -13.714 15.826 9.325 1.00 93.50 119 PRO A N 1
ATOM 923 C CA . PRO A 1 119 ? -12.726 16.645 8.622 1.00 93.50 119 PRO A CA 1
ATOM 924 C C . PRO A 1 119 ? -11.361 15.965 8.448 1.00 93.50 119 PRO A C 1
ATOM 926 O O . PRO A 1 119 ? -10.773 16.053 7.371 1.00 93.50 119 PRO A O 1
ATOM 929 N N . ILE A 1 120 ? -10.873 15.258 9.473 1.00 92.69 120 ILE A N 1
ATOM 930 C CA . ILE A 1 120 ? -9.561 14.593 9.438 1.00 92.69 120 ILE A CA 1
ATOM 931 C C . ILE A 1 120 ? -9.568 13.451 8.414 1.00 92.69 120 ILE A C 1
ATOM 933 O O . ILE A 1 120 ? -8.659 13.355 7.59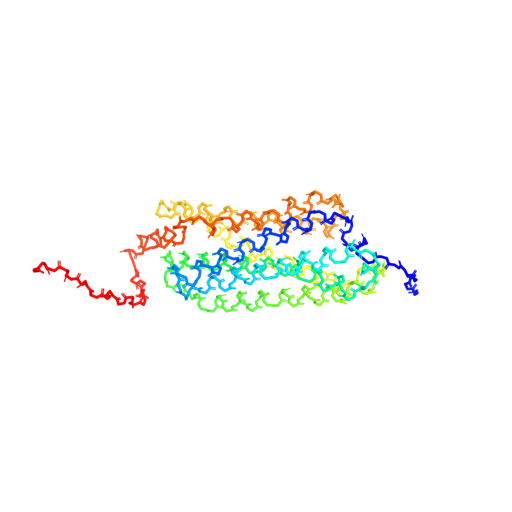3 1.00 92.69 120 ILE A O 1
ATOM 937 N N . GLU A 1 121 ? -10.613 12.622 8.395 1.00 93.31 121 GLU A N 1
ATOM 938 C CA . GLU A 1 121 ? -10.771 11.546 7.410 1.00 93.31 121 GLU A CA 1
ATOM 939 C C . GLU A 1 121 ? -10.833 12.090 5.979 1.00 93.31 121 GLU A C 1
ATOM 941 O O . GLU A 1 121 ? -10.200 11.534 5.078 1.00 93.31 121 GLU A O 1
ATOM 946 N N . ARG A 1 122 ? -11.544 13.205 5.756 1.00 94.00 122 ARG A N 1
ATOM 947 C CA . ARG A 1 122 ? -11.576 13.877 4.446 1.00 94.00 122 ARG A CA 1
ATOM 948 C C . ARG A 1 122 ? -10.190 14.358 4.029 1.00 94.00 122 ARG A C 1
ATOM 950 O O . ARG A 1 122 ? -9.789 14.094 2.899 1.00 94.00 122 ARG A O 1
ATOM 957 N N . LEU A 1 123 ? -9.448 15.002 4.931 1.00 94.81 123 LEU A N 1
ATOM 958 C CA . LEU A 1 123 ? -8.083 15.455 4.659 1.00 94.81 123 LEU A CA 1
ATOM 959 C C . LEU A 1 123 ? -7.165 14.278 4.310 1.00 94.81 123 LEU A C 1
ATOM 961 O O . LEU A 1 123 ? -6.487 14.316 3.288 1.00 94.81 123 LEU A O 1
ATOM 965 N N . VAL A 1 124 ? -7.188 13.202 5.100 1.00 94.56 124 VAL A N 1
ATOM 966 C CA . VAL A 1 124 ? -6.397 11.993 4.827 1.00 94.56 124 VAL A CA 1
ATOM 967 C C . VAL A 1 124 ? -6.782 11.375 3.481 1.00 94.56 124 VAL A C 1
ATOM 969 O O . VAL A 1 124 ? -5.911 10.921 2.734 1.00 94.56 124 VAL A O 1
ATOM 972 N N . ASN A 1 125 ? -8.068 11.390 3.123 1.00 93.94 125 ASN A N 1
ATOM 973 C CA . ASN A 1 125 ? -8.532 10.917 1.824 1.00 93.94 125 ASN A CA 1
ATOM 974 C C . ASN A 1 125 ? -7.995 11.743 0.657 1.00 93.94 125 ASN A C 1
ATOM 976 O O . ASN A 1 125 ? -7.469 11.152 -0.287 1.00 93.94 125 ASN A O 1
ATOM 980 N N . LEU A 1 126 ? -8.059 13.069 0.763 1.00 96.19 126 LEU A N 1
ATOM 981 C CA . LEU A 1 126 ? -7.514 13.989 -0.233 1.00 96.19 126 LEU A CA 1
ATOM 982 C C . LEU A 1 126 ? -5.994 13.855 -0.359 1.00 96.19 126 LEU A C 1
ATOM 984 O O . LEU A 1 126 ? -5.492 13.745 -1.472 1.00 96.19 126 LEU A O 1
ATOM 988 N N . LEU A 1 127 ? -5.269 13.780 0.761 1.00 95.81 127 LEU A N 1
ATOM 989 C CA . LEU A 1 127 ? -3.817 13.584 0.762 1.00 95.81 127 LEU A CA 1
ATOM 990 C C . LEU A 1 127 ? -3.426 12.255 0.116 1.00 95.81 127 LEU A C 1
ATOM 992 O O . LEU A 1 127 ? -2.524 12.219 -0.711 1.00 95.81 127 LEU A O 1
ATOM 996 N N . THR A 1 128 ? -4.136 11.167 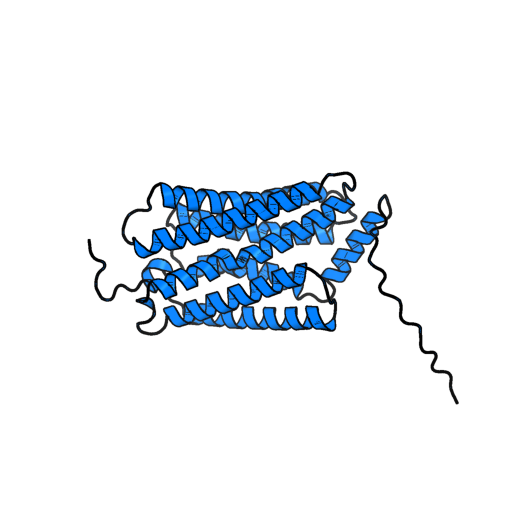0.434 1.00 94.69 128 THR A N 1
ATOM 997 C CA . THR A 1 128 ? -3.859 9.866 -0.197 1.00 94.69 128 THR A CA 1
ATOM 998 C C . THR A 1 128 ? -4.043 9.945 -1.712 1.00 94.69 128 THR A C 1
ATOM 1000 O O . THR A 1 128 ? -3.200 9.447 -2.451 1.00 94.69 128 THR A O 1
ATOM 1003 N N . LEU A 1 129 ? -5.126 10.580 -2.178 1.00 95.81 129 LEU A N 1
ATOM 1004 C CA . LEU A 1 129 ? -5.375 10.767 -3.607 1.00 95.81 129 LEU A CA 1
ATOM 1005 C C . LEU A 1 129 ? -4.276 11.620 -4.254 1.00 95.81 129 LEU A C 1
ATOM 1007 O O . LEU A 1 129 ? -3.752 11.238 -5.295 1.00 95.81 129 LEU A O 1
ATOM 1011 N N . ALA A 1 130 ? -3.890 12.725 -3.615 1.00 96.19 130 ALA A N 1
ATOM 1012 C CA . ALA A 1 130 ? -2.819 13.592 -4.093 1.00 96.19 130 ALA A CA 1
ATOM 1013 C C . ALA A 1 130 ? -1.493 12.828 -4.230 1.00 96.19 130 ALA A C 1
ATOM 1015 O O . ALA A 1 130 ? -0.857 12.901 -5.276 1.00 96.19 130 ALA A O 1
ATOM 1016 N N . PHE A 1 131 ? -1.108 12.021 -3.235 1.00 95.06 131 PHE A N 1
ATOM 1017 C CA . PHE A 1 131 ? 0.117 11.221 -3.311 1.00 95.06 131 PHE A CA 1
ATOM 1018 C C . PHE A 1 131 ? 0.053 10.134 -4.390 1.00 95.06 131 PHE A C 1
ATOM 1020 O O . PHE A 1 131 ? 1.052 9.901 -5.065 1.00 95.06 131 PHE A O 1
ATOM 1027 N N . VAL A 1 132 ? -1.109 9.508 -4.611 1.00 94.00 132 VAL A N 1
ATOM 1028 C CA . VAL A 1 132 ? -1.306 8.570 -5.733 1.00 94.00 132 VAL A CA 1
ATOM 1029 C C . VAL A 1 132 ? -1.103 9.272 -7.073 1.00 94.00 132 VAL A C 1
ATOM 1031 O O . VAL A 1 132 ? -0.389 8.752 -7.928 1.00 94.00 132 VAL A O 1
ATOM 1034 N N . VAL A 1 133 ? -1.679 10.464 -7.247 1.00 95.69 133 VAL A N 1
ATOM 1035 C CA . VAL A 1 133 ? -1.486 11.267 -8.461 1.00 95.69 133 VAL A CA 1
ATOM 1036 C C . VAL A 1 133 ? -0.010 11.626 -8.637 1.00 95.69 133 VAL A C 1
ATOM 1038 O O . VAL A 1 133 ? 0.518 11.435 -9.728 1.00 95.69 133 VAL A O 1
ATOM 1041 N N . CYS A 1 134 ? 0.686 12.043 -7.574 1.00 93.56 134 CYS A N 1
ATOM 1042 C CA . CYS A 1 134 ? 2.123 12.316 -7.629 1.00 93.56 134 CYS A CA 1
ATOM 1043 C C . CYS A 1 134 ? 2.934 11.095 -8.089 1.00 93.56 134 CYS A C 1
ATOM 1045 O O . CYS A 1 134 ? 3.813 11.258 -8.930 1.00 93.56 134 CYS A O 1
ATOM 1047 N N . ILE A 1 135 ? 2.623 9.880 -7.609 1.00 92.25 135 ILE A N 1
ATOM 1048 C CA . ILE A 1 135 ? 3.274 8.640 -8.077 1.00 92.25 135 ILE A CA 1
ATOM 1049 C C . ILE A 1 135 ? 3.016 8.428 -9.566 1.00 92.25 135 ILE A C 1
ATOM 1051 O O . ILE A 1 135 ? 3.954 8.182 -10.317 1.00 92.25 135 ILE A O 1
ATOM 1055 N N . ILE A 1 136 ? 1.757 8.510 -10.001 1.00 92.94 136 ILE A N 1
ATOM 1056 C CA . ILE A 1 136 ? 1.391 8.255 -11.398 1.00 92.94 136 ILE A CA 1
ATOM 1057 C C . ILE A 1 136 ? 2.102 9.249 -12.319 1.00 92.94 136 ILE A C 1
ATOM 1059 O O . ILE A 1 136 ? 2.705 8.832 -13.306 1.00 92.94 136 ILE A O 1
ATOM 1063 N N . VAL A 1 137 ? 2.069 10.542 -11.989 1.00 92.44 137 VAL A N 1
ATOM 1064 C CA . VAL A 1 137 ? 2.726 11.589 -12.783 1.00 92.44 137 VAL A CA 1
ATOM 1065 C C . VAL A 1 137 ? 4.239 11.386 -12.792 1.00 92.44 137 VAL A C 1
ATOM 1067 O O . VAL A 1 137 ? 4.831 11.376 -13.866 1.00 92.44 137 VAL A O 1
ATOM 1070 N N . TYR A 1 138 ? 4.854 11.130 -11.632 1.00 90.75 138 TYR A N 1
ATOM 1071 C CA . TYR A 1 138 ? 6.284 10.835 -11.534 1.00 90.75 138 TYR A CA 1
ATOM 1072 C C . TYR A 1 138 ? 6.696 9.681 -12.456 1.00 90.75 138 TYR A C 1
ATOM 1074 O O . TYR A 1 138 ? 7.617 9.844 -13.248 1.00 90.75 138 TYR A O 1
ATOM 1082 N N . LEU A 1 139 ? 6.008 8.535 -12.400 1.00 88.88 139 LEU A N 1
ATOM 1083 C CA . LEU A 1 139 ? 6.371 7.371 -13.217 1.00 88.88 139 LEU A CA 1
ATOM 1084 C C . LEU A 1 139 ? 6.171 7.644 -14.717 1.00 88.88 139 LEU A C 1
ATOM 1086 O O . LEU A 1 139 ? 6.980 7.200 -15.526 1.00 88.88 139 LEU A O 1
ATOM 1090 N N . ASN A 1 140 ? 5.131 8.395 -15.097 1.00 87.69 140 ASN A N 1
ATOM 1091 C CA . ASN A 1 140 ? 4.898 8.759 -16.498 1.00 87.69 140 ASN A CA 1
ATOM 1092 C C . ASN A 1 140 ? 5.917 9.769 -17.043 1.00 87.69 140 ASN A C 1
ATOM 1094 O O . ASN A 1 140 ? 6.141 9.774 -18.246 1.00 87.69 140 ASN A O 1
ATOM 1098 N N . MET A 1 141 ? 6.524 10.603 -16.194 1.00 86.25 141 MET A N 1
ATOM 1099 C CA . MET A 1 141 ? 7.591 11.526 -16.603 1.00 86.25 141 MET A CA 1
ATOM 1100 C C . MET A 1 141 ? 8.958 10.837 -16.615 1.00 86.25 141 MET A C 1
ATOM 1102 O O . MET A 1 141 ? 9.668 10.874 -17.610 1.00 86.25 141 MET A O 1
ATOM 1106 N N . TYR A 1 142 ? 9.296 10.144 -15.529 1.00 82.19 142 TYR A N 1
ATOM 1107 C CA . TYR A 1 142 ? 10.628 9.587 -15.316 1.00 82.19 142 TYR A CA 1
ATOM 1108 C C . TYR A 1 142 ? 10.982 8.465 -16.294 1.00 82.19 142 TYR A C 1
ATOM 1110 O O . TYR A 1 142 ? 12.104 8.399 -16.788 1.00 82.19 142 TYR A O 1
ATOM 1118 N N . PHE A 1 143 ? 10.046 7.550 -16.568 1.00 77.25 143 PHE A N 1
ATOM 1119 C CA . PHE A 1 143 ? 10.381 6.379 -17.371 1.00 77.25 143 PHE A CA 1
ATOM 1120 C C . PHE A 1 143 ? 10.664 6.713 -18.834 1.00 77.25 143 PHE A C 1
ATOM 1122 O O . PHE A 1 143 ? 11.720 6.302 -19.290 1.00 77.25 143 PHE A O 1
ATOM 1129 N N . PRO A 1 144 ? 9.831 7.458 -19.582 1.00 77.69 144 PRO A N 1
ATOM 1130 C CA . PRO A 1 144 ? 10.145 7.790 -20.974 1.00 77.69 144 PRO A CA 1
ATOM 1131 C C . PRO A 1 144 ? 11.502 8.480 -21.173 1.00 77.69 144 PRO A C 1
ATOM 1133 O O . PRO A 1 144 ? 12.104 8.314 -22.232 1.00 77.69 144 PRO A O 1
ATOM 1136 N N . ASP A 1 145 ? 11.989 9.195 -20.156 1.00 71.12 145 ASP A N 1
ATOM 1137 C CA . ASP A 1 145 ? 13.226 9.972 -20.211 1.00 71.12 145 ASP A CA 1
ATOM 1138 C C . ASP A 1 145 ? 14.487 9.186 -19.815 1.00 71.12 145 ASP A C 1
ATOM 1140 O O . ASP A 1 145 ? 15.592 9.727 -19.910 1.00 71.12 145 ASP A O 1
ATOM 1144 N N . LEU A 1 146 ? 14.389 7.905 -19.433 1.00 69.12 146 LEU A N 1
ATOM 1145 C CA . LEU A 1 146 ? 15.584 7.085 -19.196 1.00 69.12 146 LEU A CA 1
ATOM 1146 C C . LEU A 1 146 ? 16.460 6.988 -20.463 1.00 69.12 146 LEU A C 1
ATOM 1148 O O . LEU A 1 146 ? 15.941 6.819 -21.570 1.00 69.12 146 LEU A O 1
ATOM 1152 N N . PRO A 1 147 ? 17.801 7.025 -20.326 1.00 67.56 147 PRO A N 1
ATOM 1153 C CA . PRO A 1 147 ? 18.585 6.973 -19.085 1.00 67.56 147 PRO A CA 1
ATOM 1154 C C . PRO A 1 147 ? 18.969 8.352 -18.511 1.00 67.56 147 PRO A C 1
ATOM 1156 O O . PRO A 1 147 ? 19.953 8.446 -17.776 1.00 67.56 147 PRO A O 1
ATOM 1159 N N . ASN A 1 148 ? 18.268 9.433 -18.863 1.00 74.81 148 ASN A N 1
ATOM 1160 C CA . ASN A 1 148 ? 18.622 10.762 -18.368 1.00 74.81 148 ASN A CA 1
ATOM 1161 C C . ASN A 1 148 ? 18.486 10.844 -16.835 1.00 74.81 148 ASN A C 1
ATOM 1163 O O . ASN A 1 148 ? 17.672 10.130 -16.238 1.00 74.81 148 ASN A O 1
ATOM 1167 N N . PRO A 1 149 ? 19.296 11.692 -16.174 1.00 78.94 149 PRO A N 1
ATOM 1168 C CA . PRO A 1 149 ? 19.165 11.914 -14.742 1.00 78.94 149 PRO A CA 1
ATOM 1169 C C . PRO A 1 149 ? 17.776 12.465 -14.407 1.00 78.94 149 PRO A C 1
ATOM 1171 O O . PRO A 1 149 ? 17.226 13.272 -15.156 1.00 78.94 149 PRO A O 1
ATOM 1174 N N . ILE A 1 150 ? 17.251 12.044 -13.254 1.00 81.69 150 ILE A N 1
ATOM 1175 C CA . ILE A 1 150 ? 15.955 12.494 -12.738 1.00 81.69 150 ILE A CA 1
ATOM 1176 C C . ILE A 1 150 ? 15.917 14.024 -12.657 1.00 81.69 150 ILE A C 1
ATOM 1178 O O . ILE A 1 150 ? 16.842 14.653 -12.131 1.00 81.69 150 ILE A O 1
ATOM 1182 N N . THR A 1 151 ? 14.854 14.633 -13.176 1.00 87.44 151 THR A N 1
ATOM 1183 C CA . THR A 1 151 ? 14.694 16.090 -13.099 1.00 87.44 151 THR A CA 1
ATOM 1184 C C . THR A 1 151 ? 14.323 16.525 -11.678 1.00 87.44 151 THR A C 1
ATOM 1186 O O . THR A 1 151 ? 13.801 15.747 -10.875 1.00 87.44 151 THR A O 1
ATOM 1189 N N . SER A 1 152 ? 14.551 17.799 -11.339 1.00 88.00 152 SER A N 1
ATOM 1190 C CA . SER A 1 152 ? 14.170 18.344 -10.025 1.00 88.00 152 SER A CA 1
ATOM 1191 C C . SER A 1 152 ? 12.664 18.222 -9.759 1.00 88.00 152 SER A C 1
ATOM 1193 O O . SER A 1 152 ? 12.246 17.973 -8.626 1.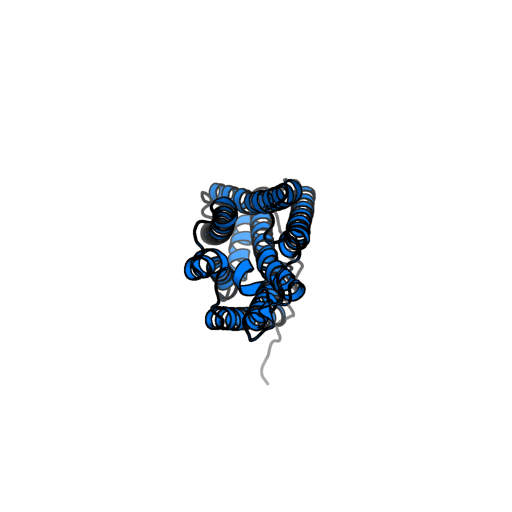00 88.00 152 SER A O 1
ATOM 1195 N N . THR A 1 153 ? 11.843 18.344 -10.805 1.00 88.94 153 THR A N 1
ATOM 1196 C CA . THR A 1 153 ? 10.390 18.162 -10.744 1.00 88.94 153 THR A CA 1
ATOM 1197 C C . THR A 1 153 ? 10.017 16.711 -10.448 1.00 88.94 153 THR A C 1
ATOM 1199 O O . THR A 1 153 ? 9.253 16.465 -9.515 1.00 88.94 153 THR A O 1
ATOM 1202 N N . GLU A 1 154 ? 10.583 15.745 -11.176 1.00 87.94 154 GLU A N 1
ATOM 1203 C CA . GLU A 1 154 ? 10.365 14.313 -10.922 1.00 87.94 154 GLU A CA 1
ATOM 1204 C C . GLU A 1 154 ? 10.798 13.912 -9.512 1.00 87.94 154 GLU A C 1
ATOM 1206 O O . GLU A 1 154 ? 10.062 13.214 -8.813 1.00 87.94 154 GLU A O 1
ATOM 1211 N N . GLN A 1 155 ? 11.962 14.392 -9.069 1.00 87.94 155 GLN A N 1
ATOM 1212 C CA . GLN A 1 155 ? 12.462 14.141 -7.723 1.00 87.94 155 GLN A CA 1
ATOM 1213 C C . GLN A 1 155 ? 11.510 14.703 -6.664 1.00 87.94 155 GLN A C 1
ATOM 1215 O O . GLN A 1 155 ? 11.180 14.008 -5.707 1.00 87.94 155 GLN A O 1
ATOM 1220 N N . THR A 1 156 ? 11.017 15.928 -6.853 1.00 90.38 156 THR A N 1
ATOM 1221 C CA . THR A 1 156 ? 10.069 16.555 -5.922 1.00 90.38 156 THR A CA 1
ATOM 1222 C C . THR A 1 156 ? 8.756 15.774 -5.844 1.00 90.38 156 THR A C 1
ATOM 1224 O O . THR A 1 156 ? 8.255 15.532 -4.747 1.00 90.38 156 THR A O 1
ATOM 1227 N N . LEU A 1 157 ? 8.206 15.337 -6.983 1.00 91.56 157 LEU A N 1
ATOM 1228 C CA . LEU A 1 157 ? 6.975 14.538 -7.027 1.00 91.56 157 LEU A CA 1
ATOM 1229 C C . LEU A 1 157 ? 7.144 13.189 -6.326 1.00 91.56 157 LEU A C 1
ATOM 1231 O O . LEU A 1 157 ? 6.291 12.794 -5.525 1.00 91.56 157 LEU A O 1
ATOM 1235 N N . ARG A 1 158 ? 8.257 12.503 -6.605 1.00 90.00 158 ARG A N 1
ATOM 1236 C CA . ARG A 1 158 ? 8.632 11.245 -5.961 1.00 90.00 158 ARG A CA 1
ATOM 1237 C C . ARG A 1 158 ? 8.723 11.435 -4.449 1.00 90.00 158 ARG A C 1
ATOM 1239 O O . ARG A 1 158 ? 8.044 10.739 -3.697 1.00 90.00 158 ARG A O 1
ATOM 1246 N N . ASP A 1 159 ? 9.524 12.394 -4.007 1.00 89.75 159 ASP A N 1
ATOM 1247 C CA . ASP A 1 159 ? 9.813 12.612 -2.595 1.00 89.75 159 ASP A CA 1
ATOM 1248 C C . ASP A 1 159 ? 8.537 13.025 -1.839 1.00 89.75 159 ASP A C 1
ATOM 1250 O O . ASP A 1 159 ? 8.221 12.432 -0.806 1.00 89.75 159 ASP A O 1
ATOM 1254 N N . ALA A 1 160 ? 7.730 13.938 -2.392 1.00 92.00 160 ALA A N 1
ATOM 1255 C CA . ALA A 1 160 ? 6.439 14.316 -1.815 1.00 92.00 160 ALA A CA 1
ATOM 1256 C C . ALA A 1 160 ? 5.500 13.110 -1.650 1.00 92.00 160 ALA A C 1
ATOM 1258 O O . ALA A 1 160 ? 4.866 12.958 -0.603 1.00 92.00 160 ALA A O 1
ATOM 1259 N N . ALA A 1 161 ? 5.430 12.228 -2.652 1.00 92.00 161 ALA A N 1
ATOM 1260 C CA . ALA A 1 161 ? 4.594 11.039 -2.585 1.00 92.00 161 ALA A CA 1
ATOM 1261 C C . ALA A 1 161 ? 5.073 10.038 -1.526 1.00 92.00 161 ALA A C 1
ATOM 1263 O O . ALA A 1 161 ? 4.291 9.633 -0.666 1.00 92.00 161 ALA A O 1
ATOM 1264 N N . TYR A 1 162 ? 6.345 9.630 -1.564 1.00 90.12 162 TYR A N 1
ATOM 1265 C CA . TYR A 1 162 ? 6.837 8.582 -0.667 1.00 90.12 162 TYR A CA 1
ATOM 1266 C C . TYR A 1 162 ? 6.921 9.057 0.786 1.00 90.12 162 TYR A C 1
ATOM 1268 O O . TYR A 1 162 ? 6.514 8.316 1.684 1.00 90.12 162 TYR A O 1
ATOM 1276 N N . TRP A 1 163 ? 7.363 10.291 1.046 1.00 92.56 163 TRP A N 1
ATOM 1277 C CA . TRP A 1 163 ? 7.358 10.845 2.405 1.00 92.56 163 TRP A CA 1
ATOM 1278 C C . TRP A 1 163 ? 5.939 11.096 2.915 1.00 92.56 163 TRP A C 1
ATOM 1280 O O . TRP A 1 163 ? 5.637 10.781 4.067 1.00 92.56 163 TRP A O 1
ATOM 1290 N N . GLY A 1 164 ? 5.040 11.570 2.051 1.00 92.44 164 GLY A N 1
ATOM 1291 C CA . GLY A 1 164 ? 3.626 11.728 2.377 1.00 92.44 164 GLY A CA 1
ATOM 1292 C C . GLY A 1 164 ? 2.959 10.412 2.780 1.00 92.44 164 GLY A C 1
ATOM 1293 O O . GLY A 1 164 ? 2.310 10.324 3.824 1.00 92.44 164 GLY A O 1
ATOM 1294 N N . LEU A 1 165 ? 3.177 9.351 2.002 1.00 93.38 165 LEU A N 1
ATOM 1295 C CA . LEU A 1 165 ? 2.660 8.012 2.301 1.00 93.38 165 LEU A CA 1
ATOM 1296 C C . LEU A 1 165 ? 3.327 7.399 3.538 1.00 93.38 165 LEU A C 1
ATOM 1298 O O . LEU A 1 165 ? 2.657 6.707 4.304 1.00 93.38 165 LEU A O 1
ATOM 1302 N N . THR A 1 166 ? 4.606 7.703 3.780 1.00 93.81 166 THR A N 1
ATOM 1303 C CA . THR A 1 166 ? 5.293 7.338 5.029 1.00 93.81 166 THR A CA 1
ATOM 1304 C C . THR A 1 166 ? 4.604 7.977 6.224 1.00 93.81 166 THR A C 1
ATOM 1306 O O . THR A 1 166 ? 4.296 7.278 7.183 1.00 93.81 166 THR A O 1
ATOM 1309 N N . ALA A 1 167 ? 4.299 9.276 6.168 1.00 94.31 167 ALA A N 1
ATOM 1310 C CA . ALA A 1 167 ? 3.596 9.967 7.245 1.00 94.31 167 ALA A CA 1
ATOM 1311 C C . ALA A 1 167 ? 2.202 9.364 7.492 1.00 94.31 167 ALA A C 1
ATOM 1313 O O . ALA A 1 167 ? 1.815 9.154 8.643 1.00 94.31 167 ALA A O 1
ATOM 1314 N N . LEU A 1 168 ? 1.480 9.009 6.422 1.00 95.19 168 LEU A N 1
ATOM 1315 C CA . LEU A 1 168 ? 0.173 8.353 6.511 1.00 95.19 168 LEU A CA 1
ATOM 1316 C C . LEU A 1 168 ? 0.225 6.938 7.110 1.00 95.19 168 LEU A C 1
ATOM 1318 O O . LEU A 1 168 ? -0.783 6.490 7.646 1.00 95.19 168 LEU A O 1
ATOM 1322 N N . ALA A 1 169 ? 1.362 6.242 7.058 1.00 94.81 169 ALA A N 1
ATOM 1323 C CA . ALA A 1 169 ? 1.557 4.964 7.748 1.00 94.81 169 ALA A CA 1
ATOM 1324 C C . ALA A 1 169 ? 2.115 5.149 9.173 1.00 94.81 169 ALA A C 1
ATOM 1326 O O . ALA A 1 169 ? 1.674 4.494 10.118 1.00 94.81 169 ALA A O 1
ATOM 1327 N N . ALA A 1 170 ? 3.064 6.066 9.354 1.00 96.06 170 ALA A N 1
ATOM 1328 C CA . ALA A 1 170 ? 3.777 6.272 10.608 1.00 96.06 170 ALA A CA 1
ATOM 1329 C C . ALA A 1 170 ? 2.890 6.905 11.682 1.00 96.06 170 ALA A C 1
ATOM 1331 O O . ALA A 1 170 ? 2.865 6.416 12.809 1.00 96.06 170 ALA A O 1
ATOM 1332 N N . LEU A 1 171 ? 2.129 7.954 11.349 1.00 95.38 171 LEU A N 1
ATOM 1333 C CA . LEU A 1 171 ? 1.306 8.663 12.335 1.00 95.38 171 LEU A CA 1
ATOM 1334 C C . LEU A 1 171 ? 0.231 7.758 12.967 1.00 95.38 171 LEU A C 1
ATOM 1336 O O . LEU A 1 171 ? 0.155 7.729 14.198 1.00 95.38 171 LEU A O 1
ATOM 1340 N N . PRO A 1 172 ? -0.549 6.962 12.203 1.00 94.31 172 PRO A N 1
ATOM 1341 C CA . PRO A 1 172 ? -1.482 6.013 12.806 1.00 94.31 172 PRO A CA 1
ATOM 1342 C C . PRO A 1 172 ? -0.769 4.909 13.599 1.00 94.31 172 PRO A C 1
ATOM 1344 O O . PRO A 1 172 ? -1.247 4.531 14.663 1.00 94.31 172 PRO A O 1
ATOM 1347 N N . THR A 1 173 ? 0.399 4.435 13.146 1.00 94.62 173 THR A N 1
ATOM 1348 C CA . THR A 1 173 ? 1.191 3.431 13.885 1.00 94.62 173 THR A CA 1
ATOM 1349 C C . THR A 1 173 ? 1.643 3.964 15.247 1.00 94.62 173 THR A C 1
ATOM 1351 O O . THR A 1 173 ? 1.470 3.296 16.264 1.00 94.62 173 THR A O 1
ATOM 1354 N N . LEU A 1 174 ? 2.161 5.196 15.291 1.00 93.81 174 LEU A N 1
ATOM 1355 C CA . LEU A 1 174 ? 2.555 5.866 16.532 1.00 93.81 174 LEU A CA 1
ATOM 1356 C C . LEU A 1 174 ? 1.358 6.112 17.455 1.00 93.81 174 LEU A C 1
ATOM 1358 O O . LEU A 1 174 ? 1.488 5.988 18.672 1.00 93.81 174 LEU A O 1
ATOM 1362 N N . TYR A 1 175 ? 0.193 6.446 16.894 1.00 92.19 175 TYR A N 1
ATOM 1363 C CA . TYR A 1 175 ? -1.036 6.579 17.671 1.00 92.19 175 TYR A CA 1
ATOM 1364 C C . TYR A 1 175 ? -1.418 5.251 18.335 1.00 92.19 175 TYR A C 1
ATOM 1366 O O . TYR A 1 175 ? -1.593 5.208 19.549 1.00 92.19 175 TYR A O 1
ATOM 1374 N N . ILE A 1 176 ? -1.464 4.158 17.569 1.00 90.44 176 ILE A N 1
ATOM 1375 C CA . ILE A 1 176 ? -1.772 2.819 18.090 1.00 90.44 176 ILE A CA 1
ATOM 1376 C C . ILE A 1 176 ? -0.762 2.387 19.161 1.00 90.44 176 ILE A C 1
ATOM 1378 O O . ILE A 1 176 ? -1.163 1.845 20.188 1.00 90.44 176 ILE A O 1
ATOM 1382 N N . PHE A 1 177 ? 0.527 2.693 18.988 1.00 88.75 177 PHE A N 1
ATOM 1383 C CA . PHE A 1 177 ? 1.549 2.396 19.996 1.00 88.75 177 PHE A CA 1
ATOM 1384 C C . PHE A 1 177 ? 1.260 3.076 21.341 1.00 88.75 177 PHE A C 1
ATOM 1386 O O . PHE A 1 177 ? 1.438 2.466 22.391 1.00 88.75 177 PHE A O 1
ATOM 1393 N N . ARG A 1 178 ? 0.747 4.313 21.326 1.00 86.81 178 ARG A N 1
ATOM 1394 C CA . ARG A 1 178 ? 0.340 5.016 22.555 1.00 86.81 178 ARG A CA 1
ATOM 1395 C C . ARG A 1 178 ? -0.889 4.394 23.220 1.00 86.81 178 ARG A C 1
ATOM 1397 O O . ARG A 1 178 ? -1.018 4.487 24.435 1.00 86.81 178 ARG A O 1
ATOM 1404 N N . VAL A 1 179 ? -1.769 3.762 22.445 1.00 80.56 179 VAL A N 1
ATOM 1405 C CA . VAL A 1 179 ? -2.993 3.104 22.940 1.00 80.56 179 VAL A CA 1
ATOM 1406 C C . VAL A 1 179 ? -2.708 1.702 23.510 1.00 80.56 179 VAL A C 1
ATOM 1408 O O . VAL A 1 179 ? -3.545 1.150 24.216 1.00 80.56 179 VAL A O 1
ATOM 1411 N N . LEU A 1 180 ? -1.508 1.143 23.304 1.00 77.25 180 LEU A N 1
ATOM 1412 C CA . LEU A 1 180 ? -1.110 -0.193 23.784 1.00 77.25 180 LEU A CA 1
ATOM 1413 C C . LEU A 1 180 ? -1.213 -0.389 25.303 1.00 77.25 180 LEU A C 1
ATOM 1415 O O . LEU A 1 180 ? -1.351 -1.522 25.755 1.00 77.25 180 LEU A O 1
ATOM 1419 N N . GLY A 1 181 ? -1.197 0.693 26.086 1.00 68.38 181 GLY A N 1
ATOM 1420 C CA . GLY A 1 181 ? -1.409 0.631 27.534 1.00 68.38 181 GLY A CA 1
ATOM 1421 C C . GLY A 1 181 ? -2.830 0.234 27.959 1.00 68.38 181 GLY A C 1
ATOM 1422 O O . GLY A 1 181 ? -3.039 -0.066 29.132 1.00 68.38 181 GLY A O 1
ATOM 1423 N N . ASP A 1 182 ? -3.805 0.224 27.045 1.00 71.81 182 ASP A N 1
ATOM 1424 C CA . ASP A 1 182 ? -5.186 -0.151 27.345 1.00 71.81 182 ASP A CA 1
ATOM 1425 C C . ASP A 1 182 ? -5.421 -1.653 27.106 1.00 71.81 182 ASP A C 1
ATOM 1427 O O . ASP A 1 182 ? -5.480 -2.132 25.968 1.00 71.81 182 ASP A O 1
ATOM 1431 N N . VAL A 1 183 ? -5.578 -2.403 28.203 1.00 63.97 183 VAL A N 1
ATOM 1432 C CA . VAL A 1 183 ? -5.752 -3.870 28.212 1.00 63.97 183 VAL A CA 1
ATOM 1433 C C . VAL A 1 183 ? -6.977 -4.322 27.404 1.00 63.97 183 VAL A C 1
ATOM 1435 O O . VAL A 1 183 ? -7.038 -5.458 26.941 1.00 63.97 183 VAL A O 1
ATOM 1438 N N . ARG A 1 184 ? -7.948 -3.421 27.1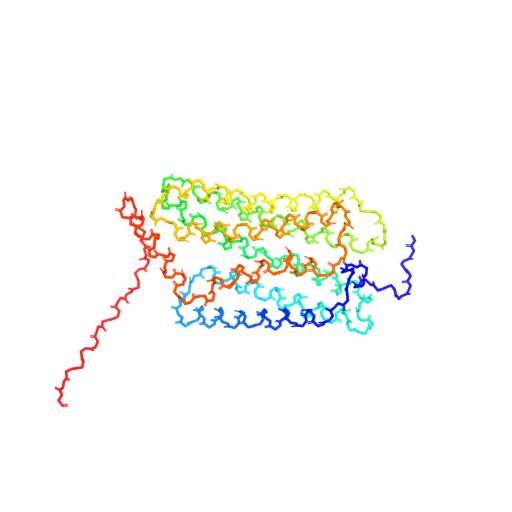96 1.00 66.69 184 ARG A N 1
ATOM 1439 C CA . ARG A 1 184 ? -9.189 -3.691 26.454 1.00 66.69 184 ARG A CA 1
ATOM 1440 C C . ARG A 1 184 ? -8.963 -3.929 24.966 1.00 66.69 184 ARG A C 1
ATOM 1442 O O . ARG A 1 184 ? -9.766 -4.603 24.336 1.00 66.69 184 ARG A O 1
ATOM 1449 N N . PHE A 1 185 ? -7.877 -3.399 24.406 1.00 69.44 185 PHE A N 1
ATOM 1450 C CA . PHE A 1 185 ? -7.613 -3.468 22.970 1.00 69.44 185 PHE A CA 1
ATOM 1451 C C . PHE A 1 185 ? -6.339 -4.237 22.629 1.00 69.44 185 PHE A C 1
ATOM 1453 O O . PHE A 1 185 ? -5.894 -4.170 21.487 1.00 69.44 185 PHE A O 1
ATOM 1460 N N . THR A 1 186 ? -5.728 -4.963 23.572 1.00 77.25 186 THR A N 1
ATOM 1461 C CA . THR A 1 186 ? -4.383 -5.531 23.384 1.00 77.25 186 THR A CA 1
ATOM 1462 C C . THR A 1 186 ? -4.262 -6.360 22.102 1.00 77.25 186 THR A C 1
ATOM 1464 O O . THR A 1 186 ? -3.362 -6.103 21.311 1.00 77.25 186 THR A O 1
ATOM 1467 N N . LYS A 1 187 ? -5.190 -7.286 21.818 1.00 78.94 187 LYS A N 1
ATOM 1468 C CA . LYS A 1 187 ? -5.131 -8.130 20.605 1.00 78.94 187 LYS A CA 1
ATOM 1469 C C . LYS A 1 187 ? -5.223 -7.315 19.311 1.00 78.94 187 LYS A C 1
ATOM 1471 O O . LYS A 1 187 ? -4.435 -7.503 18.378 1.00 78.94 187 LYS A O 1
ATOM 1476 N N . VAL A 1 188 ? -6.173 -6.386 19.270 1.00 81.12 188 VAL A N 1
ATOM 1477 C CA . VAL A 1 188 ? -6.415 -5.500 18.128 1.00 81.12 188 VAL A CA 1
ATOM 1478 C C . VAL A 1 188 ? -5.237 -4.559 17.896 1.00 81.12 188 VAL A C 1
ATOM 1480 O O . VAL A 1 188 ? -4.724 -4.469 16.780 1.00 81.12 188 VAL A O 1
ATOM 1483 N N . VAL A 1 189 ? -4.776 -3.889 18.951 1.00 85.06 189 VAL A N 1
ATOM 1484 C CA . VAL A 1 189 ? -3.646 -2.958 18.916 1.00 85.06 189 VAL A CA 1
ATOM 1485 C C . VAL A 1 189 ? -2.384 -3.688 18.480 1.00 85.06 189 VAL A C 1
ATOM 1487 O O . VAL A 1 189 ? -1.705 -3.204 17.580 1.00 85.06 189 VAL A O 1
ATOM 1490 N N . THR A 1 190 ? -2.089 -4.870 19.031 1.00 87.69 190 THR A N 1
ATOM 1491 C CA . THR A 1 190 ? -0.935 -5.674 18.605 1.00 87.69 190 THR A CA 1
ATOM 1492 C C . THR A 1 190 ? -1.009 -6.005 17.118 1.00 87.69 190 THR A C 1
ATOM 1494 O O . THR A 1 190 ? -0.019 -5.834 16.407 1.00 87.69 190 THR A O 1
ATOM 1497 N N . THR A 1 191 ? -2.178 -6.407 16.612 1.00 89.06 191 THR A N 1
ATOM 1498 C CA . THR A 1 191 ? -2.318 -6.712 15.183 1.00 89.06 191 THR A CA 1
ATOM 1499 C C . THR A 1 191 ? -2.109 -5.475 14.313 1.00 89.06 191 THR A C 1
ATOM 1501 O O . THR A 1 191 ? -1.388 -5.535 13.317 1.00 89.06 191 THR A O 1
ATOM 1504 N N . LEU A 1 192 ? -2.687 -4.334 14.695 1.00 91.12 192 LEU A N 1
ATOM 1505 C CA . LEU A 1 192 ? -2.497 -3.080 13.968 1.00 91.12 192 LEU A CA 1
ATOM 1506 C C . LEU A 1 192 ? -1.055 -2.573 14.040 1.00 91.12 192 LEU A C 1
ATOM 1508 O O . LEU A 1 192 ? -0.570 -2.019 13.059 1.00 91.12 192 LEU A O 1
ATOM 1512 N N . LEU A 1 193 ? -0.339 -2.796 15.143 1.00 93.12 193 LEU A N 1
ATOM 1513 C CA . LEU A 1 193 ? 1.089 -2.487 15.230 1.00 93.12 193 LEU A CA 1
ATOM 1514 C C . LEU A 1 193 ? 1.905 -3.325 14.254 1.00 93.12 193 LEU A C 1
ATOM 1516 O O . LEU A 1 193 ? 2.755 -2.776 13.558 1.00 93.12 193 LEU A O 1
ATOM 1520 N N . ILE A 1 194 ? 1.625 -4.628 14.161 1.00 94.44 194 ILE A N 1
ATOM 1521 C CA . ILE A 1 194 ? 2.290 -5.506 13.193 1.00 94.44 194 ILE A CA 1
ATOM 1522 C C . ILE A 1 194 ? 1.980 -5.034 11.768 1.00 94.44 194 ILE A C 1
ATOM 1524 O O . ILE A 1 194 ? 2.891 -4.849 10.967 1.00 94.44 194 ILE A O 1
ATOM 1528 N N . GLN A 1 195 ? 0.713 -4.762 11.462 1.00 94.56 195 GLN A N 1
ATOM 1529 C CA . GLN A 1 195 ? 0.283 -4.235 10.165 1.00 94.56 195 GLN A CA 1
ATOM 1530 C C . GLN A 1 195 ? 0.959 -2.899 9.810 1.00 94.56 195 GLN A C 1
ATOM 1532 O O . GLN A 1 195 ? 1.446 -2.732 8.691 1.00 94.56 195 GLN A O 1
ATOM 1537 N N . GLY A 1 196 ? 1.041 -1.969 10.764 1.00 95.50 196 GLY A N 1
ATOM 1538 C CA . GLY A 1 196 ? 1.744 -0.696 10.612 1.00 95.50 196 GLY A CA 1
ATOM 1539 C C . GLY A 1 196 ? 3.243 -0.888 10.376 1.00 95.50 196 GLY A C 1
ATOM 1540 O O . GLY A 1 196 ? 3.800 -0.303 9.448 1.00 95.50 196 GLY A O 1
ATOM 1541 N N . ALA A 1 197 ? 3.888 -1.773 11.140 1.00 96.06 197 ALA A N 1
ATOM 1542 C CA . ALA A 1 197 ? 5.296 -2.118 10.962 1.00 96.06 197 ALA A CA 1
ATOM 1543 C C . ALA A 1 197 ? 5.571 -2.725 9.576 1.00 96.06 197 ALA A C 1
ATOM 1545 O O . ALA A 1 197 ? 6.523 -2.316 8.917 1.00 96.06 197 ALA A O 1
ATOM 1546 N N . LEU A 1 198 ? 4.718 -3.632 9.088 1.00 96.81 198 LEU A N 1
ATOM 1547 C CA . LEU A 1 198 ? 4.837 -4.219 7.747 1.00 96.81 198 LEU A CA 1
ATOM 1548 C C . LEU A 1 198 ? 4.749 -3.152 6.641 1.00 96.81 198 LEU A C 1
ATOM 1550 O O . LEU A 1 198 ? 5.550 -3.169 5.703 1.00 96.81 198 LEU A O 1
ATOM 1554 N N . LEU A 1 199 ? 3.827 -2.188 6.765 1.00 95.50 199 LEU A N 1
ATOM 1555 C CA . LEU A 1 199 ? 3.727 -1.060 5.831 1.00 95.50 199 LEU A CA 1
ATOM 1556 C C . LEU A 1 199 ? 4.967 -0.155 5.891 1.00 95.50 199 LEU A C 1
ATOM 1558 O O . LEU A 1 199 ? 5.466 0.271 4.849 1.00 95.50 199 LEU A O 1
ATOM 1562 N N . LEU A 1 200 ? 5.491 0.116 7.088 1.00 95.25 200 LEU A N 1
ATOM 1563 C CA . LEU A 1 200 ? 6.690 0.935 7.269 1.00 95.25 200 LEU A CA 1
ATOM 1564 C C . LEU A 1 200 ? 7.952 0.254 6.735 1.00 95.25 200 LEU A C 1
ATOM 1566 O O . LEU A 1 200 ? 8.754 0.925 6.092 1.00 95.25 200 LEU A O 1
ATOM 1570 N N . ILE A 1 201 ? 8.108 -1.060 6.924 1.00 94.06 201 ILE A N 1
ATOM 1571 C CA . ILE A 1 201 ? 9.208 -1.842 6.335 1.00 94.06 201 ILE A CA 1
ATOM 1572 C C . ILE A 1 201 ? 9.184 -1.697 4.812 1.00 94.06 201 ILE A C 1
ATOM 1574 O O . ILE A 1 201 ? 10.197 -1.342 4.208 1.00 94.06 201 ILE A O 1
ATOM 1578 N N . LYS A 1 202 ? 8.009 -1.878 4.197 1.00 92.00 202 LYS A N 1
ATOM 1579 C CA . LYS A 1 202 ? 7.826 -1.716 2.753 1.00 92.00 202 LYS A CA 1
ATOM 1580 C C . LYS A 1 202 ? 8.218 -0.323 2.267 1.00 92.00 202 LYS A C 1
ATOM 1582 O O . LYS A 1 202 ? 8.973 -0.192 1.299 1.00 92.00 202 LYS A O 1
ATOM 1587 N N . ILE A 1 203 ? 7.651 0.717 2.876 1.00 90.50 203 ILE A N 1
ATOM 1588 C CA . ILE A 1 203 ? 7.860 2.095 2.418 1.00 90.50 203 ILE A CA 1
ATOM 1589 C C . ILE A 1 203 ? 9.309 2.519 2.681 1.00 90.50 203 ILE A C 1
ATOM 1591 O O . ILE A 1 203 ? 9.939 3.093 1.796 1.00 90.50 203 ILE A O 1
ATOM 1595 N N . GLY A 1 204 ? 9.865 2.164 3.841 1.00 89.25 204 GLY A N 1
ATOM 1596 C CA . GLY A 1 204 ? 11.258 2.419 4.199 1.00 89.25 204 GLY A CA 1
ATOM 1597 C C . GLY A 1 204 ? 12.236 1.762 3.229 1.00 89.25 204 GLY A C 1
ATOM 1598 O O . GLY A 1 204 ? 13.166 2.418 2.764 1.00 89.25 204 GLY A O 1
ATOM 1599 N N . PHE A 1 205 ? 11.989 0.510 2.832 1.00 88.50 205 PHE A N 1
ATOM 1600 C CA . PHE A 1 205 ? 12.810 -0.150 1.818 1.00 88.50 205 PHE A CA 1
ATOM 1601 C C . PHE A 1 205 ? 12.642 0.477 0.425 1.00 88.50 205 PHE A C 1
ATOM 1603 O O . PHE A 1 205 ? 13.621 0.638 -0.302 1.00 88.50 205 PHE A O 1
ATOM 1610 N N . SER A 1 206 ? 11.426 0.896 0.061 1.00 85.69 206 SER A N 1
ATOM 1611 C CA . SER A 1 206 ? 11.171 1.595 -1.209 1.00 85.69 206 SER A CA 1
ATOM 1612 C C . SER A 1 206 ? 11.920 2.933 -1.276 1.00 85.69 206 SER A C 1
ATOM 1614 O O . SER A 1 206 ? 12.553 3.239 -2.284 1.00 85.69 206 SER A O 1
ATOM 1616 N N . LEU A 1 207 ? 11.910 3.702 -0.181 1.00 86.56 207 LEU A N 1
ATOM 1617 C CA . LEU A 1 207 ? 12.700 4.925 -0.022 1.00 86.56 207 LEU A CA 1
ATOM 1618 C C . LEU A 1 207 ? 14.200 4.627 -0.108 1.00 86.56 207 LEU A C 1
ATOM 1620 O O . LEU A 1 207 ? 14.900 5.257 -0.895 1.00 86.56 207 LEU A O 1
ATOM 1624 N N . TYR A 1 208 ? 14.686 3.637 0.644 1.00 85.56 208 TYR A N 1
ATOM 1625 C CA . TYR A 1 208 ? 16.090 3.231 0.617 1.00 85.56 208 TYR A CA 1
ATOM 1626 C C . TYR A 1 208 ? 16.557 2.898 -0.807 1.00 85.56 208 TYR A C 1
ATOM 1628 O O . TYR A 1 208 ? 17.562 3.444 -1.260 1.00 85.56 208 TYR A O 1
ATOM 1636 N N . LYS A 1 209 ? 15.793 2.082 -1.548 1.00 80.06 209 LYS A N 1
ATOM 1637 C CA . LYS A 1 209 ? 16.105 1.735 -2.942 1.00 80.06 209 LYS A CA 1
ATOM 1638 C C . LYS A 1 209 ? 16.150 2.976 -3.842 1.00 80.06 209 LYS A C 1
ATOM 1640 O O . LYS A 1 209 ? 17.071 3.105 -4.643 1.00 80.06 209 LYS A O 1
ATOM 1645 N N . ASN A 1 210 ? 15.203 3.901 -3.677 1.00 78.50 210 ASN A N 1
ATOM 1646 C CA . ASN A 1 210 ? 15.118 5.124 -4.481 1.00 78.50 210 ASN A CA 1
ATOM 1647 C C . ASN A 1 210 ? 16.247 6.136 -4.206 1.00 78.50 210 ASN A C 1
ATOM 1649 O O . ASN A 1 210 ? 16.581 6.909 -5.104 1.00 78.50 210 ASN A O 1
ATOM 1653 N N . TYR A 1 211 ? 16.809 6.166 -2.990 1.00 78.75 211 TYR A N 1
ATOM 1654 C CA . TYR A 1 211 ? 17.860 7.121 -2.605 1.00 78.75 211 TYR A CA 1
ATOM 1655 C C . TYR A 1 211 ? 19.281 6.562 -2.694 1.00 78.75 211 TYR A C 1
ATOM 1657 O O . TYR A 1 211 ? 20.192 7.302 -3.048 1.00 78.75 211 TYR A O 1
ATOM 1665 N N . GLN A 1 212 ? 19.488 5.290 -2.353 1.00 73.00 212 GLN A N 1
ATOM 1666 C CA . GLN A 1 212 ? 20.830 4.704 -2.248 1.00 73.00 212 GLN A CA 1
ATOM 1667 C C . GLN A 1 212 ? 21.223 3.874 -3.473 1.00 73.00 212 GLN A C 1
ATOM 1669 O O . GLN A 1 212 ? 22.374 3.463 -3.577 1.00 73.00 212 GLN A O 1
ATOM 1674 N N . GLY A 1 213 ? 20.282 3.561 -4.375 1.00 65.25 213 GLY A N 1
ATOM 1675 C CA . GLY A 1 213 ? 20.531 2.679 -5.526 1.00 65.25 213 GLY A CA 1
ATOM 1676 C C . GLY A 1 213 ? 21.062 1.283 -5.149 1.00 65.25 213 GLY A C 1
ATOM 1677 O O . GLY A 1 213 ? 21.576 0.572 -6.007 1.00 65.25 213 GLY A O 1
ATOM 1678 N N . GLY A 1 214 ? 20.991 0.909 -3.863 1.00 49.91 214 GLY A N 1
ATOM 1679 C CA . GLY A 1 214 ? 21.993 0.040 -3.233 1.00 49.91 214 GLY A CA 1
ATOM 1680 C C . GLY A 1 214 ? 21.665 -1.447 -3.138 1.00 49.91 214 GLY A C 1
ATOM 1681 O O . GLY A 1 214 ? 22.530 -2.223 -2.755 1.00 49.91 214 GLY A O 1
ATOM 1682 N N . LEU A 1 215 ? 20.455 -1.881 -3.490 1.00 54.41 215 LEU A N 1
ATOM 1683 C CA . LEU A 1 215 ? 20.111 -3.307 -3.529 1.00 54.41 215 LEU A CA 1
ATOM 1684 C C . LEU A 1 215 ? 19.267 -3.591 -4.771 1.00 54.41 215 LEU A C 1
ATOM 1686 O O . LEU A 1 215 ? 18.046 -3.419 -4.773 1.00 54.41 215 LEU A O 1
ATOM 1690 N N . ASN A 1 216 ? 19.948 -4.014 -5.836 1.00 63.19 216 ASN A N 1
ATOM 1691 C CA . ASN A 1 216 ? 19.314 -4.498 -7.065 1.00 63.19 216 ASN A CA 1
ATOM 1692 C C . ASN A 1 216 ? 18.936 -5.982 -6.984 1.00 63.19 216 ASN A C 1
ATOM 1694 O O . ASN A 1 216 ? 18.310 -6.497 -7.907 1.00 63.19 216 ASN A O 1
ATOM 1698 N N . ASP A 1 217 ? 19.264 -6.656 -5.878 1.00 75.06 217 ASP A N 1
ATOM 1699 C CA . ASP A 1 217 ? 18.897 -8.052 -5.695 1.00 75.06 217 ASP A CA 1
ATOM 1700 C C . ASP A 1 217 ? 17.380 -8.202 -5.583 1.00 75.06 217 ASP A C 1
ATOM 1702 O O . ASP A 1 217 ? 16.712 -7.694 -4.674 1.00 75.06 217 ASP A O 1
ATOM 1706 N N . GLU A 1 218 ? 16.852 -8.974 -6.525 1.00 77.38 218 GLU A N 1
ATOM 1707 C CA . GLU A 1 218 ? 15.441 -9.312 -6.660 1.00 77.38 218 GLU A CA 1
ATOM 1708 C C . GLU A 1 218 ? 14.835 -9.847 -5.360 1.00 77.38 218 GLU A C 1
ATOM 1710 O O . GLU A 1 218 ? 13.701 -9.523 -5.002 1.00 77.38 218 GLU A O 1
ATOM 1715 N N . ILE A 1 219 ? 15.619 -10.636 -4.624 1.00 83.19 219 ILE A N 1
ATOM 1716 C CA . ILE A 1 219 ? 15.200 -11.276 -3.380 1.00 83.19 219 ILE A CA 1
ATOM 1717 C C . ILE A 1 219 ? 14.776 -10.226 -2.348 1.00 83.19 219 ILE A C 1
ATOM 1719 O O . ILE A 1 219 ? 13.700 -10.356 -1.765 1.00 83.19 219 ILE A O 1
ATOM 1723 N N . TYR A 1 220 ? 15.550 -9.152 -2.154 1.00 84.44 220 TYR A N 1
ATOM 1724 C CA . TYR A 1 220 ? 15.197 -8.115 -1.180 1.00 84.44 220 TYR A CA 1
ATOM 1725 C C . TYR A 1 220 ? 13.970 -7.314 -1.606 1.00 84.44 220 TYR A C 1
ATOM 1727 O O . TYR A 1 220 ? 13.162 -6.946 -0.755 1.00 84.44 220 TYR A O 1
ATOM 1735 N N . PHE A 1 221 ? 13.764 -7.101 -2.910 1.00 84.19 221 PHE A N 1
ATOM 1736 C CA . PHE A 1 221 ? 12.522 -6.496 -3.387 1.00 84.19 221 PHE A CA 1
ATOM 1737 C C . PHE A 1 221 ? 11.308 -7.341 -2.992 1.00 84.19 221 PHE A C 1
ATOM 1739 O O . PHE A 1 221 ? 10.364 -6.817 -2.397 1.00 84.19 221 PHE A O 1
ATOM 1746 N N . TYR A 1 222 ? 11.327 -8.648 -3.252 1.00 87.31 222 TYR A N 1
ATOM 1747 C CA . TYR A 1 222 ? 10.201 -9.496 -2.867 1.00 87.31 222 TYR A CA 1
ATOM 1748 C C . TYR A 1 222 ? 10.057 -9.618 -1.348 1.00 87.31 222 TYR A C 1
ATOM 1750 O O . TYR A 1 222 ? 8.948 -9.461 -0.847 1.00 87.31 222 TYR A O 1
ATOM 1758 N N . LEU A 1 223 ? 11.146 -9.815 -0.601 1.00 89.56 223 LEU A N 1
ATOM 1759 C CA . LEU A 1 223 ? 11.100 -9.986 0.855 1.00 89.56 223 LEU A CA 1
ATOM 1760 C C . LEU A 1 223 ? 10.682 -8.723 1.613 1.00 89.56 223 LEU A C 1
ATOM 1762 O O . LEU A 1 223 ? 9.969 -8.826 2.606 1.00 89.56 223 LEU A O 1
ATOM 1766 N N . LEU A 1 224 ? 11.124 -7.544 1.175 1.00 90.69 224 LEU A N 1
ATOM 1767 C CA . LEU A 1 224 ? 10.938 -6.300 1.927 1.00 90.69 224 LEU A CA 1
ATOM 1768 C C . LEU A 1 224 ? 9.885 -5.381 1.315 1.00 90.69 224 LEU A C 1
ATOM 1770 O O . LEU A 1 224 ? 9.374 -4.517 2.014 1.00 90.69 224 LEU A O 1
ATOM 1774 N N . THR A 1 225 ? 9.515 -5.563 0.042 1.00 88.31 225 THR A N 1
ATOM 1775 C CA . THR A 1 225 ? 8.493 -4.725 -0.616 1.00 88.31 225 THR A CA 1
ATOM 1776 C C . THR A 1 225 ? 7.178 -5.454 -0.848 1.00 88.31 225 THR A C 1
ATOM 1778 O O . THR A 1 225 ? 6.128 -4.822 -0.736 1.00 88.31 225 THR A O 1
ATOM 1781 N N . ILE A 1 226 ? 7.223 -6.743 -1.202 1.00 91.69 226 ILE A N 1
ATOM 1782 C CA . ILE A 1 226 ? 6.040 -7.514 -1.610 1.00 91.69 226 ILE A CA 1
ATOM 1783 C C . ILE A 1 226 ? 5.510 -8.374 -0.464 1.00 91.69 226 ILE A C 1
ATOM 1785 O O . ILE A 1 226 ? 4.347 -8.248 -0.092 1.00 91.69 226 ILE A O 1
ATOM 1789 N N . LEU A 1 227 ? 6.357 -9.212 0.131 1.00 93.50 227 LEU A N 1
ATOM 1790 C CA . LEU A 1 227 ? 5.991 -10.125 1.209 1.00 93.50 227 LEU A CA 1
ATOM 1791 C C . LEU A 1 227 ? 5.289 -9.423 2.386 1.00 93.50 227 LEU A C 1
ATOM 1793 O O . LEU A 1 227 ? 4.287 -9.970 2.845 1.00 93.50 227 LEU A O 1
ATOM 1797 N N . PRO A 1 228 ? 5.687 -8.211 2.835 1.00 96.06 228 PRO A N 1
ATOM 1798 C CA . PRO A 1 228 ? 4.983 -7.538 3.922 1.00 96.06 228 PRO A CA 1
ATOM 1799 C C . PRO A 1 228 ? 3.511 -7.253 3.611 1.00 96.06 228 PRO A C 1
ATOM 1801 O O . PRO A 1 228 ? 2.683 -7.284 4.514 1.00 96.06 228 PRO A O 1
ATOM 1804 N N . GLU A 1 229 ? 3.153 -7.037 2.342 1.00 95.19 229 GLU A N 1
ATOM 1805 C CA . GLU A 1 229 ? 1.754 -6.862 1.938 1.00 95.19 229 GLU A CA 1
ATOM 1806 C C . GLU A 1 229 ? 0.965 -8.163 2.008 1.00 95.19 229 GLU A C 1
ATOM 1808 O O . GLU A 1 229 ? -0.173 -8.167 2.460 1.00 95.19 229 GLU A O 1
ATOM 1813 N N . PHE A 1 230 ? 1.563 -9.276 1.583 1.00 95.00 230 PHE A N 1
ATOM 1814 C CA . PHE A 1 230 ? 0.908 -10.581 1.661 1.00 95.00 230 PHE A CA 1
ATOM 1815 C C . PHE A 1 230 ? 0.750 -11.037 3.114 1.00 95.00 230 PHE A C 1
ATOM 1817 O O . PHE A 1 230 ? -0.299 -11.565 3.473 1.00 95.00 230 PHE A O 1
ATOM 1824 N N . LEU A 1 231 ? 1.740 -10.765 3.971 1.00 95.31 231 LEU A N 1
ATOM 1825 C CA . LEU A 1 231 ? 1.628 -10.989 5.414 1.00 95.31 231 LEU A CA 1
ATOM 1826 C C . LEU A 1 231 ? 0.556 -10.092 6.041 1.00 95.31 231 LEU A C 1
ATOM 1828 O O . LEU A 1 231 ? -0.239 -10.570 6.843 1.00 95.31 231 LEU A O 1
ATOM 1832 N N . TYR A 1 232 ? 0.483 -8.818 5.640 1.00 94.62 232 TYR A N 1
ATOM 1833 C CA . TYR A 1 232 ? -0.594 -7.913 6.051 1.00 94.62 232 TYR A CA 1
ATOM 1834 C C . TYR A 1 232 ? -1.962 -8.492 5.666 1.00 94.62 232 TYR A C 1
ATOM 1836 O O . TYR A 1 232 ? -2.890 -8.508 6.473 1.00 94.62 232 TYR A O 1
ATOM 1844 N N . MET A 1 233 ? -2.089 -8.991 4.438 1.00 93.12 233 MET A N 1
ATOM 1845 C CA . MET A 1 233 ? -3.333 -9.560 3.929 1.00 93.12 233 MET A CA 1
ATOM 1846 C C . MET A 1 233 ? -3.715 -10.871 4.608 1.00 93.12 233 MET A C 1
ATOM 1848 O O . MET A 1 233 ? -4.903 -11.129 4.783 1.00 93.12 233 MET A O 1
ATOM 1852 N N . ALA A 1 234 ? -2.741 -11.680 5.033 1.00 91.88 234 ALA A N 1
ATOM 1853 C CA . ALA A 1 234 ? -2.987 -12.964 5.688 1.00 91.88 234 ALA A CA 1
ATOM 1854 C C . ALA A 1 234 ? -3.837 -12.829 6.961 1.00 91.88 234 ALA A C 1
ATOM 1856 O O . ALA A 1 234 ? -4.640 -13.713 7.248 1.00 91.88 234 ALA A O 1
ATOM 1857 N N . PHE A 1 235 ? -3.749 -11.699 7.674 1.00 88.06 235 PHE A N 1
ATOM 1858 C CA . PHE A 1 235 ? -4.616 -11.420 8.826 1.00 88.06 235 PHE A CA 1
ATOM 1859 C C . PHE A 1 235 ? -6.106 -11.423 8.467 1.00 88.06 235 PHE A C 1
ATOM 1861 O O . PHE A 1 235 ? -6.929 -11.842 9.273 1.00 88.06 235 PHE A O 1
ATOM 1868 N N . TYR A 1 236 ? -6.458 -11.006 7.251 1.00 85.19 236 TYR A N 1
ATOM 1869 C CA . TYR A 1 236 ? -7.844 -10.945 6.786 1.00 85.19 236 TYR A CA 1
ATOM 1870 C C . TYR A 1 236 ? -8.377 -12.288 6.276 1.00 85.19 236 TYR A C 1
ATOM 1872 O O . TYR A 1 236 ? -9.581 -12.405 6.066 1.00 85.19 236 TYR A O 1
ATOM 1880 N N . LEU A 1 237 ? -7.507 -13.292 6.116 1.00 82.62 237 LEU A N 1
ATOM 1881 C CA . LEU A 1 237 ? -7.904 -14.674 5.836 1.00 82.62 237 LEU A CA 1
ATOM 1882 C C . LEU A 1 237 ? -8.259 -15.447 7.114 1.00 82.62 237 LEU A C 1
ATOM 1884 O O . LEU A 1 237 ? -8.890 -16.502 7.044 1.00 82.62 237 LEU A O 1
ATOM 1888 N N . LEU A 1 238 ? -7.831 -14.961 8.286 1.00 81.00 238 LEU A N 1
ATOM 1889 C CA . LEU A 1 238 ? -8.074 -15.648 9.550 1.00 81.00 238 LEU A CA 1
ATOM 1890 C C . LEU A 1 238 ? -9.579 -15.636 9.872 1.00 81.00 238 LEU A C 1
ATOM 1892 O O . LEU A 1 238 ? -10.177 -14.556 9.981 1.00 81.00 238 LEU A O 1
ATOM 1896 N N . PRO A 1 239 ? -10.212 -16.814 10.051 1.00 69.31 239 PRO A N 1
ATOM 1897 C CA . PRO A 1 239 ? -11.618 -16.892 10.419 1.00 69.31 239 PRO A CA 1
ATOM 1898 C C . PRO A 1 239 ? -11.874 -16.110 11.704 1.00 69.31 239 PRO A C 1
ATOM 1900 O O . PRO A 1 239 ? -11.159 -16.276 12.686 1.00 69.31 239 PRO A O 1
ATOM 1903 N N . GLY A 1 240 ? -12.896 -15.257 11.698 1.00 67.00 240 GLY A N 1
ATOM 1904 C CA . GLY A 1 240 ? -13.277 -14.495 12.885 1.00 67.00 240 GLY A CA 1
ATOM 1905 C C . GLY A 1 240 ? -12.457 -13.231 13.141 1.00 67.00 240 GLY A C 1
ATOM 1906 O O . GLY A 1 240 ? -12.901 -12.433 13.951 1.00 67.00 240 GLY A O 1
ATOM 1907 N N . TYR A 1 241 ? -11.376 -12.943 12.401 1.00 72.50 241 TYR A N 1
ATOM 1908 C CA . TYR A 1 241 ? -10.541 -11.753 12.648 1.00 72.50 241 TYR A CA 1
ATOM 1909 C C . TYR A 1 241 ? -11.344 -10.445 12.748 1.00 72.50 241 TYR A C 1
ATOM 1911 O O . TYR A 1 241 ? -11.189 -9.677 13.694 1.00 72.50 241 TYR A O 1
ATOM 1919 N N . PHE A 1 242 ? -12.262 -10.201 11.807 1.00 66.50 242 PHE A N 1
ATOM 1920 C CA . PHE A 1 242 ? -13.145 -9.032 11.869 1.00 66.50 242 PHE A CA 1
ATOM 1921 C C . PHE A 1 242 ? -14.180 -9.101 12.989 1.00 66.50 242 PHE A C 1
ATOM 1923 O O . PHE A 1 242 ? -14.580 -8.056 13.493 1.00 66.50 242 PHE A O 1
ATOM 1930 N N . ALA A 1 243 ? -14.666 -10.293 13.328 1.00 66.69 243 ALA A N 1
ATOM 1931 C CA . ALA A 1 243 ? -15.632 -10.462 14.405 1.00 66.69 243 ALA A CA 1
ATOM 1932 C C . ALA A 1 243 ? -14.967 -10.162 15.753 1.00 66.69 243 ALA A C 1
ATOM 1934 O O . ALA A 1 243 ? -15.496 -9.356 16.509 1.00 66.69 243 ALA A O 1
ATOM 1935 N N . ASP A 1 244 ? -13.769 -10.697 15.978 1.00 68.50 244 ASP A N 1
ATOM 1936 C CA . ASP A 1 244 ? -12.952 -10.475 17.170 1.00 68.50 244 ASP A CA 1
ATOM 1937 C C . ASP A 1 244 ? -12.536 -9.007 17.291 1.00 68.50 244 ASP A C 1
ATOM 1939 O O . ASP A 1 244 ? -12.716 -8.394 18.339 1.00 68.50 244 ASP A O 1
ATOM 1943 N N . LEU A 1 245 ? -12.083 -8.400 16.185 1.00 69.06 245 LEU A N 1
ATOM 1944 C CA . LEU A 1 245 ? -11.775 -6.971 16.118 1.00 69.06 245 LEU A CA 1
ATOM 1945 C C . LEU A 1 245 ? -12.962 -6.125 16.591 1.00 69.06 245 LEU A C 1
ATOM 1947 O O . LEU A 1 245 ? -12.800 -5.193 17.372 1.00 69.06 245 LEU A O 1
ATOM 1951 N N . MET A 1 246 ? -14.165 -6.448 16.121 1.00 68.25 246 MET A N 1
ATOM 1952 C CA . MET A 1 246 ? -15.374 -5.700 16.461 1.00 68.25 246 MET A CA 1
ATOM 1953 C C . MET A 1 246 ? -15.894 -6.008 17.859 1.00 68.25 246 MET A C 1
ATOM 1955 O O . MET A 1 246 ? -16.449 -5.110 18.486 1.00 68.25 246 MET A O 1
ATOM 1959 N N . ALA A 1 247 ? -15.727 -7.239 18.338 1.00 68.00 247 ALA A N 1
ATOM 1960 C CA . ALA A 1 247 ? -16.069 -7.625 19.697 1.00 68.00 247 ALA A CA 1
ATOM 1961 C C . ALA A 1 247 ? -15.215 -6.845 20.706 1.00 68.00 247 ALA A C 1
ATOM 1963 O O . ALA A 1 247 ? -15.766 -6.249 21.627 1.00 68.00 247 ALA A O 1
ATOM 1964 N N . ASP A 1 248 ? -13.905 -6.740 20.467 1.00 66.56 248 ASP A N 1
ATOM 1965 C CA . ASP A 1 248 ? -12.991 -5.950 21.299 1.00 66.56 248 ASP A CA 1
ATOM 1966 C C . ASP A 1 248 ? -13.346 -4.447 21.254 1.00 66.56 248 ASP A C 1
ATOM 1968 O O . ASP A 1 248 ? -13.365 -3.762 22.278 1.00 66.56 248 ASP A O 1
ATOM 1972 N N . ILE A 1 249 ? -13.711 -3.927 20.074 1.00 67.25 249 ILE A N 1
ATOM 1973 C CA . ILE A 1 249 ? -14.185 -2.541 19.900 1.00 67.25 249 ILE A CA 1
ATOM 1974 C C . ILE A 1 249 ? -15.493 -2.292 20.667 1.00 67.25 249 ILE A C 1
ATOM 1976 O O . ILE A 1 249 ? -15.633 -1.254 21.315 1.00 67.25 249 ILE A O 1
ATOM 1980 N N . ALA A 1 250 ? -16.445 -3.226 20.607 1.00 66.19 250 ALA A N 1
ATOM 1981 C CA . ALA A 1 250 ? -17.729 -3.123 21.295 1.00 66.19 250 ALA A CA 1
ATOM 1982 C C . ALA A 1 250 ? -17.563 -3.197 22.821 1.00 66.19 250 ALA A C 1
ATOM 1984 O O . ALA A 1 250 ? -18.107 -2.350 23.527 1.00 66.19 250 ALA A O 1
ATOM 1985 N N . ALA A 1 251 ? -16.743 -4.128 23.318 1.00 64.88 251 ALA A N 1
ATOM 1986 C CA . ALA A 1 251 ? -16.418 -4.259 24.738 1.00 64.88 251 ALA A CA 1
ATOM 1987 C C . ALA A 1 251 ? -15.695 -3.015 25.290 1.00 64.88 251 ALA A C 1
ATOM 1989 O O . ALA A 1 251 ? -15.907 -2.611 26.432 1.00 64.88 251 ALA A O 1
ATOM 1990 N N . GLY A 1 252 ? -14.877 -2.349 24.468 1.00 58.12 252 GLY A N 1
ATOM 1991 C CA . GLY A 1 252 ? -14.250 -1.074 24.820 1.00 58.12 252 GLY A CA 1
ATOM 1992 C C . GLY A 1 252 ? -15.206 0.130 24.849 1.00 58.12 252 GLY A C 1
ATOM 1993 O O . GLY A 1 252 ? -14.887 1.141 25.479 1.00 58.12 252 GLY A O 1
ATOM 1994 N N . GLY A 1 253 ? -16.368 0.035 24.190 1.00 51.91 253 GLY A N 1
ATOM 1995 C CA . GLY A 1 253 ? -17.345 1.117 24.009 1.00 51.91 253 GLY A CA 1
ATOM 1996 C C . GLY A 1 253 ? -18.422 1.246 25.096 1.00 51.91 253 GLY A C 1
ATOM 1997 O O . GLY A 1 253 ? -19.082 2.288 25.165 1.00 51.91 253 GLY A O 1
ATOM 1998 N N . GLU A 1 254 ? -18.573 0.256 25.985 1.00 50.12 254 GLU A N 1
ATOM 1999 C CA . GLU A 1 254 ? -19.593 0.251 27.057 1.00 50.12 254 GLU A CA 1
ATOM 2000 C C . GLU A 1 254 ? -19.413 1.370 28.106 1.00 50.12 254 GLU A C 1
ATOM 2002 O O . GLU A 1 254 ? -20.294 1.606 28.929 1.00 50.12 254 GLU A O 1
ATOM 2007 N N . GLY A 1 255 ? -18.315 2.131 28.035 1.00 47.00 255 GLY A N 1
ATOM 2008 C CA . GLY A 1 255 ? -18.067 3.311 28.865 1.00 47.00 255 GLY A CA 1
ATOM 2009 C C . GLY A 1 255 ? -18.452 4.669 28.260 1.00 47.00 255 GLY A C 1
ATOM 2010 O O . GLY A 1 255 ? -18.220 5.676 28.927 1.00 47.00 255 GLY A O 1
ATOM 2011 N N . GLY A 1 256 ? -18.992 4.771 27.031 1.00 40.16 256 GLY A N 1
ATOM 2012 C CA . GLY A 1 256 ? -19.265 6.120 26.505 1.00 40.16 256 GLY A CA 1
ATOM 2013 C C . GLY A 1 256 ? -20.023 6.336 25.198 1.00 40.16 256 GLY A C 1
ATOM 2014 O O . GLY A 1 256 ? -20.513 7.448 25.020 1.00 40.16 256 GLY A O 1
ATOM 2015 N N . VAL A 1 257 ? -20.180 5.370 24.290 1.00 41.31 257 VAL A N 1
ATOM 2016 C CA . VAL A 1 257 ? -20.978 5.591 23.065 1.00 41.31 257 VAL A CA 1
ATOM 2017 C C . VAL A 1 257 ? -21.610 4.279 22.623 1.00 41.31 257 VAL A C 1
ATOM 2019 O O . VAL A 1 257 ? -20.908 3.359 22.210 1.00 41.31 257 VAL A O 1
ATOM 2022 N N . LYS A 1 258 ? -22.949 4.212 22.638 1.00 38.78 258 LYS A N 1
ATOM 2023 C CA . LYS A 1 258 ? -23.685 3.242 21.821 1.00 38.78 258 LYS A CA 1
ATOM 2024 C C . LYS A 1 258 ? -23.349 3.545 20.366 1.00 38.78 258 LYS A C 1
ATOM 2026 O O . LYS A 1 258 ? -23.880 4.488 19.786 1.00 38.78 258 LYS A O 1
ATOM 2031 N N . VAL A 1 259 ? -22.434 2.775 19.789 1.00 42.59 259 VAL A N 1
ATOM 2032 C CA . VAL A 1 259 ? -22.311 2.695 18.339 1.00 42.59 259 VAL A CA 1
ATOM 2033 C C . VAL A 1 259 ? -23.645 2.128 17.872 1.00 42.59 259 VAL A C 1
ATOM 2035 O O . VAL A 1 259 ? -23.952 0.975 18.173 1.00 42.59 259 VAL A O 1
ATOM 2038 N N . GLU A 1 260 ? -24.469 2.944 17.212 1.00 36.50 260 GLU A N 1
ATOM 2039 C CA . GLU A 1 260 ? -25.625 2.458 16.461 1.00 36.50 260 GLU A CA 1
ATOM 2040 C C . GLU A 1 260 ? -25.096 1.546 15.350 1.00 36.50 260 GLU A C 1
ATOM 2042 O O . GLU A 1 260 ? -24.824 1.948 14.219 1.00 36.50 260 GLU A O 1
ATOM 2047 N N . LEU A 1 261 ? -24.874 0.287 15.714 1.00 40.84 261 LEU A N 1
ATOM 2048 C CA . LEU A 1 261 ? -24.828 -0.818 14.786 1.00 40.84 261 LEU A CA 1
ATOM 2049 C C . LEU A 1 261 ? -26.208 -0.830 14.142 1.00 40.84 261 LEU A C 1
ATOM 2051 O O . LEU A 1 261 ? -27.191 -1.157 14.806 1.00 40.84 261 LEU A O 1
ATOM 2055 N N . GLY A 1 262 ? -26.272 -0.402 12.878 1.00 35.28 262 GLY A N 1
ATOM 2056 C CA . GLY A 1 262 ? -27.474 -0.512 12.064 1.00 35.28 262 GLY A CA 1
ATOM 2057 C C . GLY A 1 262 ? -28.069 -1.896 12.279 1.00 35.28 262 GLY A C 1
ATOM 2058 O O . GLY A 1 262 ? -27.399 -2.902 12.041 1.00 35.28 262 GLY A O 1
ATOM 2059 N N . SER A 1 263 ? -29.277 -1.906 12.834 1.00 31.80 263 SER A N 1
ATOM 2060 C CA . SER A 1 263 ? -30.029 -3.084 13.226 1.00 31.80 263 SER A CA 1
ATOM 2061 C C . SER A 1 263 ? -29.992 -4.122 12.111 1.00 31.80 263 SER A C 1
ATOM 2063 O O . SER A 1 263 ? -30.647 -3.970 11.080 1.00 31.80 263 SER A O 1
ATOM 2065 N N . VAL A 1 264 ? -29.223 -5.187 12.323 1.00 38.09 264 VAL A N 1
ATOM 2066 C CA . VAL A 1 264 ? -29.515 -6.462 11.683 1.00 38.09 264 VAL A CA 1
ATOM 2067 C C . VAL A 1 264 ? -30.776 -6.935 12.384 1.00 38.09 264 VAL A C 1
ATOM 2069 O O . VAL A 1 264 ? -30.723 -7.344 13.542 1.00 38.09 264 VAL A O 1
ATOM 2072 N N . GLU A 1 265 ? -31.917 -6.770 11.719 1.00 33.19 265 GLU A N 1
ATOM 2073 C CA . GLU A 1 265 ? -33.162 -7.403 12.127 1.00 33.19 265 GLU A CA 1
ATOM 2074 C C . GLU A 1 265 ? -32.870 -8.884 12.375 1.00 33.19 265 GLU A C 1
ATOM 2076 O O . GLU A 1 265 ? -32.524 -9.638 11.463 1.00 33.19 265 GLU A O 1
ATOM 2081 N N . SER A 1 266 ? -32.963 -9.292 13.639 1.00 33.88 266 SER A N 1
ATOM 2082 C CA . SER A 1 266 ? -33.041 -10.690 14.022 1.00 33.88 266 SER A CA 1
ATOM 2083 C C . SER A 1 266 ? -34.346 -11.236 13.455 1.00 33.88 266 SER A C 1
ATOM 2085 O O . SER A 1 266 ? -35.401 -11.146 14.086 1.00 33.88 266 SER A O 1
ATOM 2087 N N . GLY A 1 267 ? -34.257 -11.754 12.230 1.00 33.22 267 GLY A N 1
ATOM 2088 C CA . GLY A 1 267 ? -35.254 -12.623 11.631 1.00 33.22 267 GLY A CA 1
ATOM 2089 C C . GLY A 1 267 ? -35.611 -13.720 12.625 1.00 33.22 267 GLY A C 1
ATOM 2090 O O . GLY A 1 267 ? -34.749 -14.441 13.126 1.00 33.22 267 GLY A O 1
ATOM 2091 N N . GLN A 1 268 ? -36.894 -13.738 12.952 1.00 33.78 268 GLN A N 1
ATOM 2092 C CA . GLN A 1 268 ? -37.548 -14.550 13.958 1.00 33.78 268 GLN A CA 1
ATOM 2093 C C . GLN A 1 268 ? -37.201 -16.037 13.846 1.00 33.78 268 GLN A C 1
ATOM 2095 O O . GLN A 1 268 ? -37.096 -16.602 12.758 1.00 33.78 268 GLN A O 1
ATOM 2100 N N . GLY A 1 269 ? -37.084 -16.672 15.013 1.00 30.92 269 GLY A N 1
ATOM 2101 C CA . GLY A 1 269 ? -36.958 -18.114 15.140 1.00 30.92 269 GLY A CA 1
ATOM 2102 C C . GLY A 1 269 ? -38.160 -18.838 14.540 1.00 30.92 269 GLY A C 1
ATOM 2103 O O . GLY A 1 269 ? -39.302 -18.619 14.942 1.00 30.92 269 GLY A O 1
ATOM 2104 N N . HIS A 1 270 ? -37.887 -19.754 13.615 1.00 33.59 270 HIS A N 1
ATOM 2105 C CA . HIS A 1 270 ? -38.830 -20.811 13.289 1.00 33.59 270 HIS A CA 1
ATOM 2106 C C . HIS A 1 270 ? -38.711 -21.924 14.332 1.00 33.59 270 HIS A C 1
ATOM 2108 O O . HIS A 1 270 ? -37.785 -22.734 14.314 1.00 33.59 270 HIS A O 1
ATOM 2114 N N . ASN A 1 271 ? -39.685 -21.936 15.242 1.00 32.88 271 ASN A N 1
ATOM 2115 C CA . ASN A 1 271 ? -40.073 -23.108 16.014 1.00 32.88 271 ASN A CA 1
ATOM 2116 C C . ASN A 1 271 ? -40.480 -24.226 15.045 1.00 32.88 271 ASN A C 1
ATOM 2118 O O . ASN A 1 271 ? -41.534 -24.139 14.418 1.00 32.88 271 ASN A O 1
ATOM 2122 N N . TYR A 1 272 ? -39.685 -25.291 14.959 1.00 35.62 272 TYR A N 1
ATOM 2123 C CA . TYR A 1 272 ? -40.197 -26.585 14.521 1.00 35.62 272 TYR A CA 1
ATOM 2124 C C . TYR A 1 272 ? -40.737 -27.307 15.755 1.00 35.62 272 TYR A C 1
ATOM 2126 O O . TYR A 1 272 ? -39.987 -27.912 16.517 1.00 35.62 272 TYR A O 1
ATOM 2134 N N . ALA A 1 273 ? -42.047 -27.183 15.965 1.00 33.56 273 ALA A N 1
ATOM 2135 C CA . ALA A 1 273 ? -42.806 -28.093 16.807 1.00 33.56 273 ALA A CA 1
ATOM 2136 C C . ALA A 1 273 ? -43.300 -29.264 15.944 1.00 33.56 273 ALA A C 1
ATOM 2138 O O . ALA A 1 273 ? -43.782 -29.074 14.829 1.00 33.56 273 ALA A O 1
ATOM 2139 N N . SER A 1 274 ? -43.143 -30.458 16.498 1.00 35.97 274 SER A N 1
ATOM 2140 C CA . SER A 1 274 ? -43.635 -31.760 16.053 1.00 35.97 274 SER A CA 1
ATOM 2141 C C . SER A 1 274 ? -45.139 -31.803 15.763 1.00 35.97 274 SER A C 1
ATOM 2143 O O . SER A 1 274 ? -45.911 -31.397 16.635 1.00 35.97 274 SER A O 1
ATOM 2145 N N . VAL A 1 275 ? -45.519 -32.426 14.640 1.00 42.41 275 VAL A N 1
ATOM 2146 C CA . VAL A 1 275 ? -46.550 -33.483 14.527 1.00 42.41 275 VAL A CA 1
ATOM 2147 C C . VAL A 1 275 ? -46.110 -34.438 13.422 1.00 42.41 275 VAL A C 1
ATOM 2149 O O . VAL A 1 275 ? -45.711 -33.927 12.353 1.00 42.41 275 VAL A O 1
#

Radius of gyration: 21.69 Å; chains: 1; bounding box: 68×52×60 Å

Sequence (275 aa):
MSIPAGYDWARNVFGFSSLPLSAVFAVLSALFLVDILYNSLIRVPKRPIYNWLIGWGVLRLVGFVLRAVCLTGSLGSNSTLVITTQVFLSIGYIPLLKVFIQNVFIIAKVVHPKAPYGPIERLVNLLTLAFVVCIIVYLNMYFPDLPNPITSTEQTLRDAAYWGLTALAALPTLYIFRVLGDVRFTKVVTTLLIQGALLLIKIGFSLYKNYQGGLNDEIYFYLLTILPEFLYMAFYLLPGYFADLMADIAAGGEGGVKVELGSVESGQGHNYASV

Secondary structure (DSSP, 8-state):
-PPPTT--HHHHHHS---HHHHHHHHHHHHHHHHHHHHIIIIISTT-HHHHHHHHHHHHHHHHHHHHHHHTSTTGGG-HHHHHHHHHHHHHTTHHHHHHHHHHHHHHHHHH-TTS-HHHHHHHHHHHHHHHHHHHHHHHHHHTTTTTSPPPHHHHHHHHHHHHHHHHHHHHHHHHHHHHTT-GGGHHHHHHHHHHHHHHHHHHHHHHHHHHH-----HHHHIIIIIHHHHHHHHGGGSTTHHHHHHHHHHHHHTTT----------PPP------

Foldseek 3Di:
DDDDDLDQLLCVVLVDQPLPVLVVQLVLLVVLLVLLVVCQPPPPDDDVLSVLSNQLSVLRNVLSVLSSVCNPDSNSVDLVSNLSSVLSLVCSCLSLLVSLLVLLVLLVCLVPVPDPVVVVVVVLVVLSVQLSVLVSVLSVPPSVPPPDDRDPSSVVSVCSNLVSSLCSLVVSLVVLVVVCVDPLCVVVSVLSNLLSVLSNQQSVVVVCCVPVVPDSDPVCCCVRNPVSSSVNSVCVSDPCSVVVSVVSSVSSRPVDDDPPPPDPPPDDDDDPDDD

Organism: NCBI:txid109957